Protein AF-0000000080181611 (afdb_homodimer)

Sequence (270 aa):
MTVTAIQIGLDPDVIDFSSPDFAQFPGLTRDGLRAANDDNVASLRAAGYQVDNCLIDFGTAGADKAREWLAAKRYDAVFIGAGVRLVAGNTLLFESIVNAAHTTQPDCRFVFNRAAVATPDDIRRWYPDPEAVSRMTVTAIQIGLDPDVIDFSSPDFAQFPGLTRDGLRAANDDNVASLRAAGYQVDNCLIDFGTAGADKAREWLAAKRYDAVFIGAGVRLVAGNTLLFESIVNAAHTTQPDCRFVFNRAAVATPDDIRRWYPDPEAVSR

Organism: NCBI:txid722731

pLDDT: mean 94.8, std 8.8, range [34.47, 98.94]

Structure (mmCIF, N/CA/C/O backbone):
data_AF-0000000080181611-model_v1
#
loop_
_entity.id
_entity.type
_entity.pdbx_description
1 polymer 'Uncharacterized protein'
#
loop_
_atom_site.group_PDB
_atom_site.id
_atom_site.type_symbol
_atom_site.label_atom_id
_atom_site.label_alt_id
_atom_site.label_comp_id
_atom_site.label_asym_id
_atom_site.label_entity_id
_atom_site.label_seq_id
_atom_site.pdbx_PDB_ins_code
_atom_site.Cartn_x
_atom_site.Cartn_y
_atom_site.Cartn_z
_atom_site.occupancy
_atom_site.B_iso_or_equiv
_atom_site.auth_seq_id
_atom_site.auth_comp_id
_atom_site.auth_asym_id
_atom_site.auth_atom_id
_atom_site.pdbx_PDB_model_num
ATOM 1 N N . MET A 1 1 ? -21.453 17.578 0.859 1 90.38 1 MET A N 1
ATOM 2 C CA . MET A 1 1 ? -20.719 17.344 2.092 1 90.38 1 MET A CA 1
ATOM 3 C C . MET A 1 1 ? -19.219 17.469 1.854 1 90.38 1 MET A C 1
ATOM 5 O O . MET A 1 1 ? -18.734 17.203 0.751 1 90.38 1 MET A O 1
ATOM 9 N N . THR A 1 2 ? -18.5 18.031 2.885 1 96.56 2 THR A N 1
ATOM 10 C CA . THR A 1 2 ? -17.062 18.266 2.771 1 96.56 2 THR A CA 1
ATOM 11 C C . THR A 1 2 ? -16.297 16.938 2.785 1 96.56 2 THR A C 1
ATOM 13 O O . THR A 1 2 ? -16.609 16.047 3.588 1 96.56 2 THR A O 1
ATOM 16 N N . VAL A 1 3 ? -15.383 16.797 1.854 1 97.38 3 VAL A N 1
ATOM 17 C CA . VAL A 1 3 ? -14.555 15.594 1.779 1 97.38 3 VAL A CA 1
ATOM 18 C C . VAL A 1 3 ? -13.656 15.508 3.014 1 97.38 3 VAL A C 1
ATOM 20 O O . VAL A 1 3 ? -12.992 16.484 3.375 1 97.38 3 VAL A O 1
ATOM 23 N N . THR A 1 4 ? -13.656 14.398 3.639 1 98.31 4 THR A N 1
ATOM 24 C CA . THR A 1 4 ? -12.844 14.148 4.824 1 98.31 4 THR A CA 1
ATOM 25 C C . THR A 1 4 ? -11.703 13.18 4.508 1 98.31 4 THR A C 1
ATOM 27 O O . THR A 1 4 ? -11.906 12.18 3.816 1 98.31 4 THR A O 1
ATOM 30 N N . ALA A 1 5 ? -10.531 13.57 5.02 1 98 5 ALA A N 1
ATOM 31 C CA . ALA A 1 5 ? -9.359 12.734 4.789 1 98 5 ALA A CA 1
ATOM 32 C C . ALA A 1 5 ? -8.562 12.539 6.082 1 98 5 ALA A C 1
ATOM 34 O O . ALA A 1 5 ? -8.586 13.391 6.969 1 98 5 ALA A O 1
ATOM 35 N N . ILE A 1 6 ? -7.945 11.445 6.195 1 98.62 6 ILE A N 1
ATOM 36 C CA . ILE A 1 6 ? -6.879 11.242 7.172 1 98.62 6 ILE A CA 1
ATOM 37 C C . ILE A 1 6 ? -5.547 11.047 6.445 1 98.62 6 ILE A C 1
ATOM 39 O O . ILE A 1 6 ? -5.477 10.336 5.441 1 98.62 6 ILE A O 1
ATOM 43 N N . GLN A 1 7 ? -4.574 11.781 6.883 1 98 7 GLN A N 1
ATOM 44 C CA . GLN A 1 7 ? -3.193 11.578 6.453 1 98 7 GLN A CA 1
ATOM 45 C C . GLN A 1 7 ? -2.385 10.844 7.523 1 98 7 GLN A C 1
ATOM 47 O O . GLN A 1 7 ? -2.23 11.344 8.641 1 98 7 GLN A O 1
ATOM 52 N N . ILE A 1 8 ? -1.91 9.648 7.18 1 98.62 8 ILE A N 1
ATOM 53 C CA . ILE A 1 8 ? -1.134 8.812 8.086 1 98.62 8 ILE A CA 1
ATOM 54 C C . ILE A 1 8 ? 0.327 8.789 7.645 1 98.62 8 ILE A C 1
ATOM 56 O O . ILE A 1 8 ? 0.631 8.406 6.512 1 98.62 8 ILE A O 1
ATOM 60 N N . GLY A 1 9 ? 1.226 9.227 8.477 1 98.12 9 GLY A N 1
ATOM 61 C CA . GLY A 1 9 ? 2.656 9.203 8.219 1 98.12 9 GLY A CA 1
ATOM 62 C C . GLY A 1 9 ? 3.486 9.039 9.477 1 98.12 9 GLY A C 1
ATOM 63 O O . GLY A 1 9 ? 2.973 9.164 10.586 1 98.12 9 GLY A O 1
ATOM 64 N N . LEU A 1 10 ? 4.723 8.711 9.297 1 98.25 10 LEU A N 1
ATOM 65 C CA . LEU A 1 10 ? 5.617 8.602 10.445 1 98.25 10 LEU A CA 1
ATOM 66 C C . LEU A 1 10 ? 5.82 9.953 11.109 1 98.25 10 LEU A C 1
ATOM 68 O O . LEU A 1 10 ? 5.961 10.977 10.43 1 98.25 10 LEU A O 1
ATOM 72 N N . ASP A 1 11 ? 5.77 9.93 12.422 1 98.56 11 ASP A N 1
ATOM 73 C CA . ASP A 1 11 ? 6.195 11.117 13.164 1 98.56 11 ASP A CA 1
ATOM 74 C C . ASP A 1 11 ? 7.66 11.445 12.883 1 98.56 11 ASP A C 1
ATOM 76 O O . ASP A 1 11 ? 8.539 10.609 13.102 1 98.56 11 ASP A O 1
ATOM 80 N N . PRO A 1 12 ? 7.93 12.656 12.43 1 97.69 12 PRO A N 1
ATOM 81 C CA . PRO A 1 12 ? 9.32 13.008 12.133 1 97.69 12 PRO A CA 1
ATOM 82 C C . PRO A 1 12 ? 10.25 12.797 13.328 1 97.69 12 PRO A C 1
ATOM 84 O O . PRO A 1 12 ? 11.438 12.516 13.148 1 97.69 12 PRO A O 1
ATOM 87 N N . ASP A 1 13 ? 9.734 12.766 14.508 1 98.12 13 ASP A N 1
ATOM 88 C CA . ASP A 1 13 ? 10.547 12.727 15.719 1 98.12 13 ASP A CA 1
ATOM 89 C C . ASP A 1 13 ? 11.055 11.312 16 1 98.12 13 ASP A C 1
ATOM 91 O O . ASP A 1 13 ? 11.969 11.125 16.812 1 98.12 13 ASP A O 1
ATOM 95 N N . VAL A 1 14 ? 10.516 10.297 15.367 1 98.12 14 VAL A N 1
ATOM 96 C CA . VAL A 1 14 ? 10.906 8.938 15.719 1 98.12 14 VAL A CA 1
ATOM 97 C C . VAL A 1 14 ? 11.797 8.352 14.625 1 98.12 14 VAL A C 1
ATOM 99 O O . VAL A 1 14 ? 12.25 7.215 14.727 1 98.12 14 VAL A O 1
ATOM 102 N N . ILE A 1 15 ? 12.086 9.094 13.602 1 97.38 15 ILE A N 1
ATOM 103 C CA . ILE A 1 15 ? 12.836 8.602 12.453 1 97.38 15 ILE A CA 1
ATOM 104 C C . ILE A 1 15 ? 14.328 8.82 12.68 1 97.38 15 ILE A C 1
ATOM 106 O O . ILE A 1 15 ? 14.75 9.906 13.07 1 97.38 15 ILE A O 1
ATOM 110 N N . ASP A 1 16 ? 15.086 7.766 12.531 1 96.44 16 ASP A N 1
ATOM 111 C CA . ASP A 1 16 ? 16.531 7.887 12.406 1 96.44 16 ASP A CA 1
ATOM 112 C C . ASP A 1 16 ? 16.938 8.227 10.969 1 96.44 16 ASP A C 1
ATOM 114 O O . ASP A 1 16 ? 17.094 7.336 10.133 1 96.44 16 ASP A O 1
ATOM 118 N N . PHE A 1 17 ? 17.203 9.5 10.711 1 95.12 17 PHE A N 1
ATOM 119 C CA . PHE A 1 17 ? 17.391 10.031 9.367 1 95.12 17 PHE A CA 1
ATOM 120 C C . PHE A 1 17 ? 18.75 9.609 8.82 1 95.12 17 PHE A C 1
ATOM 122 O O . PHE A 1 17 ? 19.016 9.758 7.621 1 95.12 17 PHE A O 1
ATOM 129 N N . SER A 1 18 ? 19.594 9.023 9.664 1 93.94 18 SER A N 1
ATOM 130 C CA . SER A 1 18 ? 20.891 8.5 9.211 1 93.94 18 SER A CA 1
ATOM 131 C C . SER A 1 18 ? 20.766 7.039 8.781 1 93.94 18 SER A C 1
ATOM 133 O O . SER A 1 18 ? 21.719 6.473 8.242 1 93.94 18 SER A O 1
ATOM 135 N N . SER A 1 19 ? 19.578 6.438 9.008 1 94.12 19 SER A N 1
ATOM 136 C CA . SER A 1 19 ? 19.375 5.031 8.672 1 94.12 19 SER A CA 1
ATOM 137 C C . SER A 1 19 ? 19.375 4.82 7.16 1 94.12 19 SER A C 1
ATOM 139 O O . SER A 1 19 ? 18.781 5.613 6.422 1 94.12 19 SER A O 1
ATOM 141 N N . PRO A 1 20 ? 19.938 3.711 6.664 1 91.62 20 PRO A N 1
ATOM 142 C CA . PRO A 1 20 ? 19.875 3.387 5.234 1 91.62 20 PRO A CA 1
ATOM 143 C C . PRO A 1 20 ? 18.453 3.197 4.734 1 91.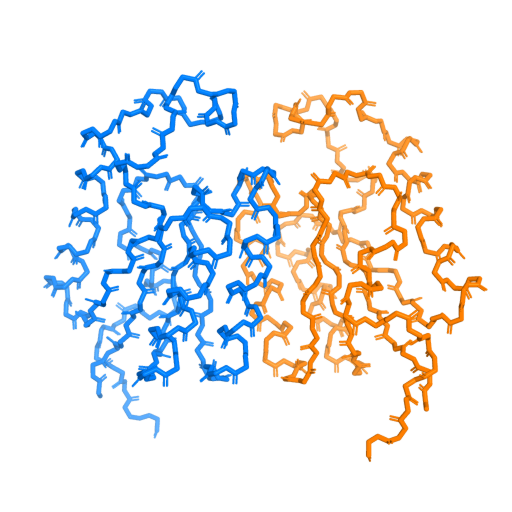62 20 PRO A C 1
ATOM 145 O O . PRO A 1 20 ? 18.188 3.32 3.533 1 91.62 20 PRO A O 1
ATOM 148 N N . ASP A 1 21 ? 17.547 2.986 5.625 1 90.44 21 ASP A N 1
ATOM 149 C CA . ASP A 1 21 ? 16.141 2.779 5.262 1 90.44 21 ASP A CA 1
ATOM 150 C C . ASP A 1 21 ? 15.555 4.035 4.625 1 90.44 21 ASP A C 1
ATOM 152 O O . ASP A 1 21 ? 14.633 3.947 3.811 1 90.44 21 ASP A O 1
ATOM 156 N N . PHE A 1 22 ? 16.062 5.156 4.961 1 92.12 22 PHE A N 1
ATOM 157 C CA . PHE A 1 22 ? 15.492 6.41 4.48 1 92.12 22 PHE A CA 1
ATOM 158 C C . PHE A 1 22 ? 16.406 7.066 3.459 1 92.12 22 PHE A C 1
ATOM 160 O O . PHE A 1 22 ? 16.188 8.211 3.062 1 92.12 22 PHE A O 1
ATOM 167 N N . ALA A 1 23 ? 17.438 6.297 2.965 1 87.81 23 ALA A N 1
ATOM 168 C CA . ALA A 1 23 ? 18.406 6.812 1.996 1 87.81 23 ALA A CA 1
ATOM 169 C C . ALA A 1 23 ? 17.734 7.113 0.66 1 87.81 23 ALA A C 1
ATOM 171 O O . ALA A 1 23 ? 18.219 7.945 -0.113 1 87.81 23 ALA A O 1
ATOM 172 N N . GLN A 1 24 ? 16.641 6.488 0.426 1 87.38 24 GLN A N 1
ATOM 173 C CA . GLN A 1 24 ? 15.945 6.672 -0.84 1 87.38 24 GLN A CA 1
ATOM 174 C C . GLN A 1 24 ? 15.25 8.031 -0.893 1 87.38 24 GLN A C 1
ATOM 176 O O . GLN A 1 24 ? 14.734 8.43 -1.941 1 87.38 24 GLN A O 1
ATOM 181 N N . PHE A 1 25 ? 15.188 8.758 0.183 1 90.94 25 PHE A N 1
ATOM 182 C CA . PHE A 1 25 ? 14.672 10.125 0.269 1 90.94 25 PHE A CA 1
ATOM 183 C C . PHE A 1 25 ? 15.812 11.117 0.456 1 90.94 25 PHE A C 1
ATOM 185 O O . PHE A 1 25 ? 16.031 11.625 1.56 1 90.94 25 PHE A O 1
ATOM 192 N N . PRO A 1 26 ? 16.438 11.469 -0.628 1 87.31 26 PRO A N 1
ATOM 193 C CA . PRO A 1 26 ? 17.625 12.312 -0.493 1 87.31 26 PRO A CA 1
ATOM 194 C C . PRO A 1 26 ? 17.312 13.664 0.156 1 87.31 26 PRO A C 1
ATOM 196 O O . PRO A 1 26 ? 16.328 14.305 -0.183 1 87.31 26 PRO A O 1
ATOM 199 N N . GLY A 1 27 ? 18.141 14 1.104 1 90.25 27 GLY A N 1
ATOM 200 C CA . GLY A 1 27 ? 18.062 15.32 1.717 1 90.25 27 GLY A CA 1
ATOM 201 C C . GLY A 1 27 ? 16.984 15.414 2.779 1 90.25 27 GLY A C 1
ATOM 202 O O . GLY A 1 27 ? 16.672 16.516 3.244 1 90.25 27 GLY A O 1
ATOM 203 N N . LEU A 1 28 ? 16.438 14.352 3.129 1 92.06 28 LEU A N 1
ATOM 204 C CA . LEU A 1 28 ? 15.375 14.336 4.129 1 92.06 28 LEU A CA 1
ATOM 205 C C . LEU A 1 28 ? 15.922 14.688 5.508 1 92.06 28 LEU A C 1
ATOM 207 O O . LEU A 1 28 ? 16.953 14.164 5.926 1 92.06 28 LEU A O 1
ATOM 211 N N . THR A 1 29 ? 15.305 15.703 6.176 1 95.19 29 THR A N 1
ATOM 212 C CA . THR A 1 29 ? 15.609 16.094 7.551 1 95.19 29 THR A CA 1
ATOM 213 C C . THR A 1 29 ? 14.336 16.109 8.398 1 95.19 29 THR A C 1
ATOM 215 O O . THR A 1 29 ? 13.227 16.109 7.863 1 95.19 29 THR A O 1
ATOM 218 N N . ARG A 1 30 ? 14.594 16.094 9.656 1 96.88 30 ARG A N 1
ATOM 219 C CA . ARG A 1 30 ? 13.453 16.172 10.562 1 96.88 30 ARG A CA 1
ATOM 220 C C . ARG A 1 30 ? 12.617 17.422 10.289 1 96.88 30 ARG A C 1
ATOM 222 O O . ARG A 1 30 ? 11.398 17.328 10.117 1 96.88 30 ARG A O 1
ATOM 229 N N . ASP A 1 31 ? 13.336 18.547 10.227 1 97.31 31 ASP A N 1
ATOM 230 C CA . ASP A 1 31 ? 12.633 19.812 10.023 1 97.31 31 ASP A CA 1
ATOM 231 C C . ASP A 1 31 ? 11.977 19.859 8.648 1 97.31 31 ASP A C 1
ATOM 233 O O . ASP A 1 31 ? 10.867 20.375 8.492 1 97.31 31 ASP A O 1
ATOM 237 N N . GLY A 1 32 ? 12.633 19.344 7.656 1 95.88 32 GLY A N 1
ATOM 238 C CA . GLY A 1 32 ? 12.086 19.297 6.312 1 95.88 32 GLY A CA 1
ATOM 239 C C . GLY A 1 32 ? 10.844 18.438 6.211 1 95.88 32 GLY A C 1
ATOM 240 O O . GLY A 1 32 ? 9.852 18.828 5.586 1 95.88 32 GLY A O 1
ATOM 241 N N . LEU A 1 33 ? 10.922 17.297 6.855 1 96.56 33 LEU A N 1
ATOM 242 C CA . LEU A 1 33 ? 9.773 16.391 6.836 1 96.56 33 LEU A CA 1
ATOM 243 C C . LEU A 1 33 ? 8.594 16.984 7.598 1 96.56 33 LEU A C 1
ATOM 245 O O . LEU A 1 33 ? 7.453 16.906 7.145 1 96.56 33 LEU A O 1
ATOM 249 N N . ARG A 1 34 ? 8.828 17.594 8.734 1 97.12 34 ARG A N 1
ATOM 250 C CA . ARG A 1 34 ? 7.781 18.266 9.5 1 97.12 34 ARG A CA 1
ATOM 251 C C . ARG A 1 34 ? 7.121 19.359 8.68 1 97.12 34 ARG A C 1
ATOM 253 O O . ARG A 1 34 ? 5.895 19.469 8.633 1 97.12 34 ARG A O 1
ATOM 260 N N . ALA A 1 35 ? 7.926 20.141 8.047 1 96.44 35 ALA A N 1
ATOM 261 C CA . ALA A 1 35 ? 7.398 21.234 7.219 1 96.44 35 ALA A CA 1
ATOM 262 C C . ALA A 1 35 ? 6.555 20.688 6.07 1 96.44 35 ALA A C 1
ATOM 264 O O . ALA A 1 35 ? 5.469 21.188 5.789 1 96.44 35 ALA A O 1
ATOM 265 N N . ALA A 1 36 ? 7.059 19.656 5.383 1 95.12 36 ALA A N 1
ATOM 266 C CA . ALA A 1 36 ? 6.328 19.062 4.273 1 95.12 36 ALA A CA 1
ATOM 267 C C . ALA A 1 36 ? 4.969 18.531 4.727 1 95.12 36 ALA A C 1
ATOM 269 O O . ALA A 1 36 ? 3.959 18.75 4.055 1 95.12 36 ALA A O 1
ATOM 270 N N . ASN A 1 37 ? 4.961 17.828 5.867 1 96.06 37 ASN A N 1
ATOM 271 C CA . ASN A 1 37 ? 3.715 17.328 6.438 1 96.06 37 ASN A CA 1
ATOM 272 C C . ASN A 1 37 ? 2.756 18.469 6.766 1 96.06 37 ASN A C 1
ATOM 274 O O . ASN A 1 37 ? 1.596 18.453 6.352 1 96.06 37 ASN A O 1
ATOM 278 N N . ASP A 1 38 ? 3.271 19.453 7.504 1 96.19 38 ASP A N 1
ATOM 279 C CA . ASP A 1 38 ? 2.439 20.578 7.93 1 96.19 38 ASP A CA 1
ATOM 280 C C . ASP A 1 38 ? 1.906 21.359 6.73 1 96.19 38 ASP A C 1
ATOM 282 O O . ASP A 1 38 ? 0.738 21.75 6.707 1 96.19 38 ASP A O 1
ATOM 286 N N . ASP A 1 39 ? 2.73 21.578 5.766 1 95.56 39 ASP A N 1
ATOM 287 C CA . ASP A 1 39 ? 2.334 22.312 4.566 1 95.56 39 ASP A CA 1
ATOM 288 C C . ASP A 1 39 ? 1.24 21.562 3.807 1 95.56 39 ASP A C 1
ATOM 290 O O . ASP A 1 39 ? 0.302 22.172 3.293 1 95.56 39 ASP A O 1
ATOM 294 N N . ASN A 1 40 ? 1.418 20.25 3.701 1 95.75 40 ASN A N 1
ATOM 295 C CA . ASN A 1 40 ? 0.403 19.469 3.012 1 95.75 40 ASN A CA 1
ATOM 296 C C . ASN A 1 40 ? -0.951 19.562 3.709 1 95.75 40 ASN A C 1
ATOM 298 O O . ASN A 1 40 ? -1.969 19.812 3.062 1 95.75 40 ASN A O 1
ATOM 302 N N . VAL A 1 41 ? -0.975 19.422 4.984 1 96.44 41 VAL A N 1
ATOM 303 C CA . VAL A 1 41 ? -2.209 19.484 5.758 1 96.44 41 VAL A CA 1
ATOM 304 C C . VAL A 1 41 ? -2.818 20.875 5.66 1 96.44 41 VAL A C 1
ATOM 306 O O . VAL A 1 41 ? -4.016 21.031 5.398 1 96.44 41 VAL A O 1
ATOM 309 N N . ALA A 1 42 ? -1.986 21.859 5.809 1 96.06 42 ALA A N 1
ATOM 310 C CA . ALA A 1 42 ? -2.459 23.234 5.754 1 96.06 42 ALA A CA 1
ATOM 311 C C . ALA A 1 42 ? -3.045 23.562 4.383 1 96.06 42 ALA A C 1
ATOM 313 O O . ALA A 1 42 ? -4.094 24.203 4.285 1 96.06 42 ALA A O 1
ATOM 314 N N . SER A 1 43 ? -2.389 23.156 3.326 1 95.25 43 SER A N 1
ATOM 315 C CA . SER A 1 43 ? -2.84 23.453 1.969 1 95.25 43 SER A CA 1
ATOM 316 C C . SER A 1 43 ? -4.172 22.766 1.669 1 95.25 43 SER A C 1
ATOM 318 O O . SER A 1 43 ? -5.051 23.359 1.04 1 95.25 43 SER A O 1
ATOM 320 N N . LEU A 1 44 ? -4.34 21.547 2.098 1 96.44 44 LEU A N 1
ATOM 321 C CA . LEU A 1 44 ? -5.586 20.812 1.883 1 96.44 44 LEU A CA 1
ATOM 322 C C . LEU A 1 44 ? -6.73 21.453 2.668 1 96.44 44 LEU A C 1
ATOM 324 O O . LEU A 1 44 ? -7.832 21.625 2.143 1 96.44 44 LEU A O 1
ATOM 328 N N . ARG A 1 45 ? -6.434 21.828 3.871 1 96.94 45 ARG A N 1
ATOM 329 C CA . ARG A 1 45 ? -7.457 22.484 4.68 1 96.94 45 ARG A CA 1
ATOM 330 C C . ARG A 1 45 ? -7.832 23.844 4.094 1 96.94 45 ARG A C 1
ATOM 332 O O . ARG A 1 45 ? -9.008 24.203 4.043 1 96.94 45 ARG A O 1
ATOM 339 N N . ALA A 1 46 ? -6.848 24.562 3.604 1 95.81 46 ALA A N 1
ATOM 340 C CA . ALA A 1 46 ? -7.102 25.859 2.955 1 95.81 46 ALA A CA 1
ATOM 341 C C . ALA A 1 46 ? -7.961 25.672 1.707 1 95.81 46 ALA A C 1
ATOM 343 O O . ALA A 1 46 ? -8.773 26.547 1.377 1 95.81 46 ALA A O 1
ATOM 344 N N . ALA A 1 47 ? -7.836 24.562 1.062 1 95.19 47 ALA A N 1
ATOM 345 C CA . ALA A 1 47 ? -8.586 24.266 -0.156 1 95.19 47 ALA A CA 1
ATOM 346 C C . ALA A 1 47 ? -10.008 23.812 0.172 1 95.19 47 ALA A C 1
ATOM 348 O O . ALA A 1 47 ? -10.844 23.672 -0.725 1 95.19 47 ALA A O 1
ATOM 349 N N . GLY A 1 48 ? -10.242 23.406 1.428 1 96.75 48 GLY A N 1
ATOM 350 C CA . GLY A 1 48 ? -11.609 23.125 1.827 1 96.75 48 GLY A CA 1
ATOM 351 C C . GLY A 1 48 ? -11.812 21.703 2.291 1 96.75 48 GLY A C 1
ATOM 352 O O . GLY A 1 48 ? -12.922 21.312 2.674 1 96.75 48 GLY A O 1
ATOM 353 N N . TYR A 1 49 ? -10.789 20.922 2.314 1 97.5 49 TYR A N 1
ATOM 354 C CA . TYR A 1 49 ? -10.898 19.562 2.812 1 97.5 49 TYR A CA 1
ATOM 355 C C . TYR A 1 49 ? -10.828 19.531 4.3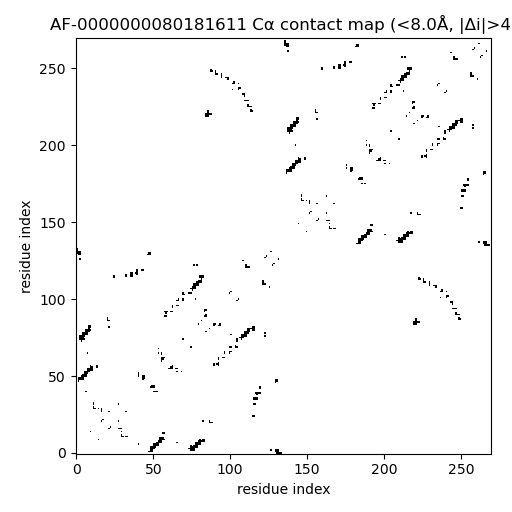36 1 97.5 49 TYR A C 1
ATOM 357 O O . TYR A 1 49 ? -10.219 20.406 4.953 1 97.5 49 TYR A O 1
ATOM 365 N N . GLN A 1 50 ? -11.484 18.625 4.906 1 97.88 50 GLN A N 1
ATOM 366 C CA . GLN A 1 50 ? -11.227 18.297 6.305 1 97.88 50 GLN A CA 1
ATOM 367 C C . GLN A 1 50 ? -10.148 17.219 6.418 1 97.88 50 GLN A C 1
ATOM 369 O O . GLN A 1 50 ? -10.312 16.109 5.883 1 97.88 50 GLN A O 1
ATOM 374 N N . VAL A 1 51 ? -9.109 17.578 7.148 1 97.69 51 VAL A N 1
ATOM 375 C CA . VAL A 1 51 ? -7.98 16.656 7.156 1 97.69 51 VAL A CA 1
ATOM 376 C C . VAL A 1 51 ? -7.535 16.391 8.594 1 97.69 51 VAL A C 1
ATOM 378 O O . VAL A 1 51 ? -7.234 17.328 9.336 1 97.69 51 VAL A O 1
ATOM 381 N N . ASP A 1 52 ? -7.547 15.172 8.969 1 98.62 52 ASP A N 1
ATOM 382 C CA . ASP A 1 52 ? -6.879 14.742 10.195 1 98.62 52 ASP A CA 1
ATOM 383 C C . ASP A 1 52 ? -5.445 14.297 9.906 1 98.62 52 ASP A C 1
ATOM 385 O O . ASP A 1 52 ? -5.195 13.578 8.938 1 98.62 52 ASP A O 1
ATOM 389 N N . ASN A 1 53 ? -4.57 14.781 10.711 1 98.38 53 ASN A N 1
ATOM 390 C CA . ASN A 1 53 ? -3.152 14.461 10.586 1 98.38 53 ASN A CA 1
ATOM 391 C C . ASN A 1 53 ? -2.711 13.453 11.641 1 98.38 53 ASN A C 1
ATOM 393 O O . ASN A 1 53 ? -2.52 13.805 12.805 1 98.38 53 ASN A O 1
ATOM 397 N N . CYS A 1 54 ? -2.529 12.211 11.25 1 98.69 54 CYS A N 1
ATOM 398 C CA . CYS A 1 54 ? -2.168 11.125 12.148 1 98.69 54 CYS A CA 1
ATOM 399 C C . CYS A 1 54 ? -0.695 10.766 12.008 1 98.69 54 CYS A C 1
ATOM 401 O O . CYS A 1 54 ? -0.324 10 11.109 1 98.69 54 CYS A O 1
ATOM 403 N N . LEU A 1 55 ? 0.14 11.25 12.859 1 98.81 55 LEU A N 1
ATOM 404 C CA . LEU A 1 55 ? 1.561 10.914 12.898 1 98.81 55 LEU A CA 1
ATOM 405 C C . LEU A 1 55 ? 1.822 9.742 13.836 1 98.81 55 LEU A C 1
ATOM 407 O O . LEU A 1 55 ? 1.456 9.781 15.008 1 98.81 55 LEU A O 1
ATOM 411 N N . ILE A 1 56 ? 2.439 8.742 13.273 1 98.94 56 ILE A N 1
ATOM 412 C CA . ILE A 1 56 ? 2.508 7.48 14.008 1 98.94 56 ILE A CA 1
ATOM 413 C C . ILE A 1 56 ? 3.967 7.109 14.266 1 98.94 56 ILE A C 1
ATOM 415 O O . ILE A 1 56 ? 4.875 7.672 13.648 1 98.94 56 ILE A O 1
ATOM 419 N N . ASP A 1 57 ? 4.152 6.121 15.234 1 98.62 57 ASP A N 1
ATOM 420 C CA . ASP A 1 57 ? 5.434 5.465 15.469 1 98.62 57 ASP A CA 1
ATOM 421 C C . ASP A 1 57 ? 5.621 4.27 14.539 1 98.62 57 ASP A C 1
ATOM 423 O O . ASP A 1 57 ? 4.766 3.994 13.695 1 98.62 57 ASP A O 1
ATOM 427 N N . PHE A 1 58 ? 6.816 3.643 14.664 1 98.38 58 PHE A N 1
ATOM 428 C CA . PHE A 1 58 ? 7.078 2.389 13.961 1 98.38 58 PHE A CA 1
ATOM 429 C C . PHE A 1 58 ? 6.383 1.226 14.656 1 98.38 58 PHE A C 1
ATOM 431 O O . PHE A 1 58 ? 5.91 1.364 15.789 1 98.38 58 PHE A O 1
ATOM 438 N N . GLY A 1 59 ? 6.301 0.117 13.961 1 97.88 59 GLY A N 1
ATOM 439 C CA . GLY A 1 59 ? 5.934 -1.165 14.539 1 97.88 59 GLY A CA 1
ATOM 440 C C . GLY A 1 59 ? 4.508 -1.203 15.055 1 97.88 59 GLY A C 1
ATOM 441 O O . GLY A 1 59 ? 3.623 -0.553 14.492 1 97.88 59 GLY A O 1
ATOM 442 N N . THR A 1 60 ? 4.293 -1.944 16.062 1 98.19 60 THR A N 1
ATOM 443 C CA . THR A 1 60 ? 2.961 -2.225 16.594 1 98.19 60 THR A CA 1
ATOM 444 C C . THR A 1 60 ? 2.336 -0.961 17.172 1 98.19 60 THR A C 1
ATOM 446 O O . THR A 1 60 ? 1.127 -0.748 17.047 1 98.19 60 THR A O 1
ATOM 449 N N . ALA A 1 61 ? 3.139 -0.139 17.781 1 98.62 61 ALA A N 1
ATOM 450 C CA . ALA A 1 61 ? 2.615 1.099 18.359 1 98.62 61 ALA A CA 1
ATOM 451 C C . ALA A 1 61 ? 2.012 1.991 17.281 1 98.62 61 ALA A C 1
ATOM 453 O O . ALA A 1 61 ? 0.945 2.576 17.469 1 98.62 61 ALA A O 1
ATOM 454 N N . GLY A 1 62 ? 2.736 2.109 16.141 1 98.88 62 GLY A N 1
ATOM 455 C CA . GLY A 1 62 ? 2.215 2.881 15.031 1 98.88 62 GLY A CA 1
ATOM 456 C C . GLY A 1 62 ? 0.945 2.295 14.445 1 98.88 62 GLY A C 1
ATOM 457 O O . GLY A 1 62 ? -0.008 3.021 14.156 1 98.88 62 GLY A O 1
ATOM 458 N N . ALA A 1 63 ? 0.935 0.993 14.281 1 98.88 63 ALA A N 1
ATOM 459 C CA . ALA A 1 63 ? -0.239 0.312 13.742 1 98.88 63 ALA A CA 1
ATOM 460 C C . ALA A 1 63 ? -1.449 0.502 14.648 1 98.88 63 ALA A C 1
ATOM 462 O O . ALA A 1 63 ? -2.561 0.749 14.172 1 98.88 63 ALA A O 1
ATOM 463 N N . ASP A 1 64 ? -1.247 0.369 15.953 1 98.81 64 ASP A N 1
ATOM 464 C CA . ASP A 1 64 ? -2.334 0.515 16.906 1 98.81 64 ASP A CA 1
ATOM 465 C C . ASP A 1 64 ? -2.918 1.926 16.875 1 98.81 64 ASP A C 1
ATOM 467 O O . ASP A 1 64 ? -4.137 2.1 16.906 1 98.81 64 ASP A O 1
ATOM 471 N N . LYS A 1 65 ? -2.07 2.9 16.828 1 98.88 65 LYS A N 1
ATOM 472 C CA . LYS A 1 65 ? -2.553 4.277 16.734 1 98.88 65 LYS A CA 1
ATOM 473 C C . LYS A 1 65 ? -3.355 4.5 15.461 1 98.88 65 LYS A C 1
ATOM 475 O O . LYS A 1 65 ? -4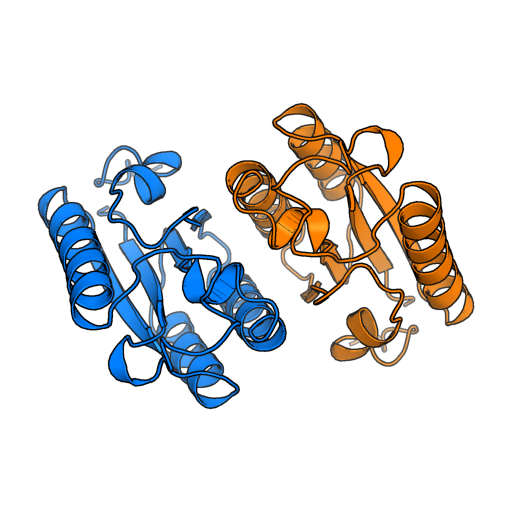.434 5.094 15.492 1 98.88 65 LYS A O 1
ATOM 480 N N . ALA A 1 66 ? -2.846 4.047 14.328 1 98.88 66 ALA A N 1
ATOM 481 C CA . ALA A 1 66 ? -3.586 4.168 13.078 1 98.88 66 ALA A CA 1
ATOM 482 C C . ALA A 1 66 ? -4.957 3.504 13.18 1 98.88 66 ALA A C 1
ATOM 484 O O . ALA A 1 66 ? -5.961 4.07 12.75 1 98.88 66 ALA A O 1
ATOM 485 N N . ARG A 1 67 ? -4.984 2.316 13.75 1 98.81 67 ARG A N 1
ATOM 486 C CA . ARG A 1 67 ? -6.238 1.587 13.906 1 98.81 67 ARG A CA 1
ATOM 487 C C . ARG A 1 67 ? -7.234 2.383 14.742 1 98.81 67 ARG A C 1
ATOM 489 O O . ARG A 1 67 ? -8.422 2.447 14.414 1 98.81 67 ARG A O 1
ATOM 496 N N . GLU A 1 68 ? -6.746 2.924 15.805 1 98.75 68 GLU A N 1
ATOM 497 C CA . GLU A 1 68 ? -7.602 3.715 16.688 1 98.75 68 GLU A CA 1
ATOM 498 C C . GLU A 1 68 ? -8.234 4.883 15.93 1 98.75 68 GLU A C 1
ATOM 500 O O . GLU A 1 68 ? -9.438 5.117 16.031 1 98.75 68 GLU A O 1
ATOM 505 N N . TRP A 1 69 ? -7.477 5.609 15.172 1 98.81 69 TRP A N 1
ATOM 506 C CA . TRP A 1 69 ? -7.992 6.746 14.406 1 98.81 69 TRP A CA 1
ATOM 507 C C . TRP A 1 69 ? -8.992 6.285 13.359 1 98.81 69 TRP A C 1
ATOM 509 O O . TRP A 1 69 ? -10.062 6.883 13.203 1 98.81 69 TRP A O 1
ATOM 519 N N . LEU A 1 70 ? -8.664 5.223 12.664 1 98.81 70 LEU A N 1
ATOM 520 C CA . LEU A 1 70 ? -9.5 4.727 11.578 1 98.81 70 LEU A CA 1
ATOM 521 C C . LEU A 1 70 ? -10.812 4.16 12.102 1 98.81 70 LEU A C 1
ATOM 523 O O . LEU A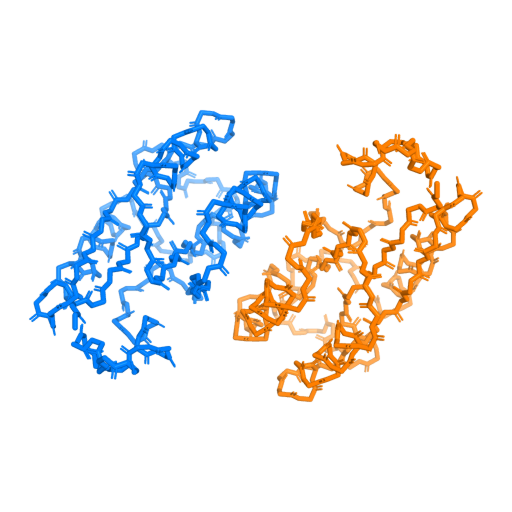 1 70 ? -11.836 4.207 11.414 1 98.81 70 LEU A O 1
ATOM 527 N N . ALA A 1 71 ? -10.789 3.674 13.32 1 98.31 71 ALA A N 1
ATOM 528 C CA . ALA A 1 71 ? -12 3.119 13.922 1 98.31 71 ALA A CA 1
ATOM 529 C C . ALA A 1 71 ? -12.898 4.227 14.469 1 98.31 71 ALA A C 1
ATOM 531 O O . ALA A 1 71 ? -14.102 4.027 14.633 1 98.31 71 ALA A O 1
ATOM 532 N N . ALA A 1 72 ? -12.359 5.383 14.727 1 98.12 72 ALA A N 1
ATOM 533 C CA . ALA A 1 72 ? -13.055 6.441 15.453 1 98.12 72 ALA A CA 1
ATOM 534 C C . ALA A 1 72 ? -13.891 7.297 14.5 1 98.12 72 ALA A C 1
ATOM 536 O O . ALA A 1 72 ? -14.875 7.914 14.922 1 98.12 72 ALA A O 1
ATOM 537 N N . LYS A 1 73 ? -13.5 7.387 13.234 1 97.75 73 LYS A N 1
ATOM 538 C CA . LYS A 1 73 ? -14.117 8.312 12.297 1 97.75 73 LYS A CA 1
ATOM 539 C C . LYS A 1 73 ? -14.133 7.738 10.883 1 97.75 73 LYS A C 1
ATOM 541 O O . LYS A 1 73 ? -13.227 6.996 10.5 1 97.75 73 LYS A O 1
ATOM 546 N N . ARG A 1 74 ? -15.172 8.125 10.133 1 98.12 74 ARG A N 1
ATOM 547 C CA . ARG A 1 74 ? -15.227 7.758 8.719 1 98.12 74 ARG A CA 1
ATOM 548 C C . ARG A 1 74 ? -14.477 8.773 7.863 1 98.12 74 ARG A C 1
ATOM 550 O O . ARG A 1 74 ? -14.586 9.984 8.086 1 98.12 74 ARG A O 1
ATOM 557 N N . TYR A 1 75 ? -13.781 8.297 6.895 1 98.69 75 TYR A N 1
ATOM 558 C CA . TYR A 1 75 ? -13.039 9.141 5.969 1 98.69 75 TYR A CA 1
ATOM 559 C C . TYR A 1 75 ? -13.391 8.805 4.523 1 98.69 75 TYR A C 1
ATOM 561 O O . TYR A 1 75 ? -13.562 7.641 4.172 1 98.69 75 TYR A O 1
ATOM 569 N N . ASP A 1 76 ? -13.43 9.852 3.707 1 98.44 76 ASP A N 1
ATOM 570 C CA . ASP A 1 76 ? -13.547 9.656 2.266 1 98.44 76 ASP A CA 1
ATOM 571 C C . ASP A 1 76 ? -12.227 9.203 1.657 1 98.44 76 ASP A C 1
ATOM 573 O O . ASP A 1 76 ? -12.203 8.453 0.679 1 98.44 76 ASP A O 1
ATOM 577 N N . ALA A 1 77 ? -11.148 9.703 2.213 1 98.5 77 ALA A N 1
ATOM 578 C CA . ALA A 1 77 ? -9.82 9.383 1.705 1 98.5 77 ALA A CA 1
ATOM 579 C C . ALA A 1 77 ? -8.875 8.992 2.84 1 98.5 77 ALA A C 1
ATOM 581 O O . ALA A 1 77 ? -8.859 9.633 3.893 1 98.5 77 ALA A O 1
ATOM 582 N N . VAL A 1 78 ? -8.141 7.914 2.66 1 98.81 78 VAL A N 1
ATOM 583 C CA . VAL A 1 78 ? -7.062 7.492 3.543 1 98.81 78 VAL A CA 1
ATOM 584 C C . VAL A 1 78 ? -5.719 7.656 2.83 1 98.81 78 VAL A C 1
ATOM 586 O O . VAL A 1 78 ? -5.391 6.879 1.93 1 98.81 78 VAL A O 1
ATOM 589 N N . PHE A 1 79 ? -5.023 8.695 3.242 1 98.38 79 PHE A N 1
ATOM 590 C CA . PHE A 1 79 ? -3.711 9.031 2.699 1 98.38 79 PHE A CA 1
ATOM 591 C C . PHE A 1 79 ? -2.602 8.422 3.549 1 98.38 79 PHE A C 1
ATOM 593 O O . PHE A 1 79 ? -2.521 8.68 4.754 1 98.38 79 PHE A O 1
ATOM 600 N N . ILE A 1 80 ? -1.762 7.543 2.988 1 98.56 80 ILE A N 1
ATOM 601 C CA . ILE A 1 80 ? -0.629 6.941 3.686 1 98.56 80 ILE A CA 1
ATOM 602 C C . ILE A 1 80 ? 0.676 7.402 3.041 1 98.56 80 ILE A C 1
ATOM 604 O O . ILE A 1 80 ? 0.882 7.215 1.84 1 98.56 80 ILE A O 1
ATOM 608 N N . GLY A 1 81 ? 1.545 7.941 3.75 1 97 81 GLY A N 1
ATOM 609 C CA . GLY A 1 81 ? 2.754 8.602 3.285 1 97 81 GLY A CA 1
ATOM 610 C C . GLY A 1 81 ? 3.797 7.633 2.756 1 97 81 GLY A C 1
ATOM 611 O O . GLY A 1 81 ? 3.846 6.477 3.176 1 97 81 GLY A O 1
ATOM 612 N N . ALA A 1 82 ? 4.688 8.188 1.94 1 96.88 82 ALA A N 1
ATOM 613 C CA . ALA A 1 82 ? 5.746 7.422 1.293 1 96.88 82 ALA A CA 1
ATOM 614 C C . ALA A 1 82 ? 6.707 6.836 2.324 1 96.88 82 ALA A C 1
ATOM 616 O O . ALA A 1 82 ? 7.258 5.75 2.125 1 96.88 82 ALA A O 1
ATOM 617 N N . GLY A 1 83 ? 6.902 7.504 3.412 1 95.75 83 GLY A N 1
ATOM 618 C CA . GLY A 1 83 ? 7.809 7.031 4.445 1 95.75 83 GLY A CA 1
ATOM 619 C C . GLY A 1 83 ? 7.328 5.762 5.121 1 95.75 83 GLY A C 1
ATOM 620 O O . GLY A 1 83 ? 8.133 4.988 5.648 1 95.75 83 GLY A O 1
ATOM 621 N N . VAL A 1 84 ? 6.047 5.582 5.137 1 97.94 84 VAL A N 1
ATOM 622 C CA . VAL A 1 84 ? 5.469 4.34 5.637 1 97.94 84 VAL A CA 1
ATOM 623 C C . VAL A 1 84 ? 5.492 3.277 4.539 1 97.94 84 VAL A C 1
ATOM 625 O O . VAL A 1 84 ? 5.914 2.143 4.773 1 97.94 84 VAL A O 1
ATOM 628 N N . ARG A 1 85 ? 5.18 3.604 3.357 1 98.38 85 ARG A N 1
ATOM 629 C CA . ARG A 1 85 ? 4.918 2.666 2.27 1 98.38 85 ARG A CA 1
ATOM 630 C C . ARG A 1 85 ? 6.219 2.217 1.609 1 98.38 85 ARG A C 1
ATOM 632 O O . ARG A 1 85 ? 6.418 1.024 1.368 1 98.38 85 ARG A O 1
ATOM 639 N N . LEU A 1 86 ? 7.188 3.102 1.346 1 97.12 86 LEU A N 1
ATOM 640 C CA . LEU A 1 86 ? 8.289 2.828 0.433 1 97.12 86 LEU A CA 1
ATOM 641 C C . LEU A 1 86 ? 9.516 2.322 1.194 1 97.12 86 LEU A C 1
ATOM 643 O O . LEU A 1 86 ? 10.555 2.057 0.594 1 97.12 86 LEU A O 1
ATOM 647 N N . VAL A 1 87 ? 9.438 2.242 2.484 1 96.19 87 VAL A N 1
ATOM 648 C CA . VAL A 1 87 ? 10.523 1.706 3.297 1 96.19 87 VAL A CA 1
ATOM 649 C C . VAL A 1 87 ? 10.281 0.228 3.586 1 96.19 87 VAL A C 1
ATOM 651 O O . VAL A 1 87 ? 9.344 -0.12 4.312 1 96.19 87 VAL A O 1
ATOM 654 N N . ALA A 1 88 ? 11.148 -0.651 3.092 1 95.44 88 ALA A N 1
ATOM 655 C CA . ALA A 1 88 ? 10.945 -2.096 3.162 1 95.44 88 ALA A CA 1
ATOM 656 C C . ALA A 1 88 ? 10.781 -2.557 4.609 1 95.44 88 ALA A C 1
ATOM 658 O O . ALA A 1 88 ? 9.969 -3.436 4.898 1 95.44 88 ALA A O 1
ATOM 659 N N . GLY A 1 89 ? 11.562 -1.954 5.508 1 95.44 89 GLY A N 1
ATOM 660 C CA . GLY A 1 89 ? 11.492 -2.32 6.914 1 95.44 89 GLY A CA 1
ATOM 661 C C . GLY A 1 89 ? 10.133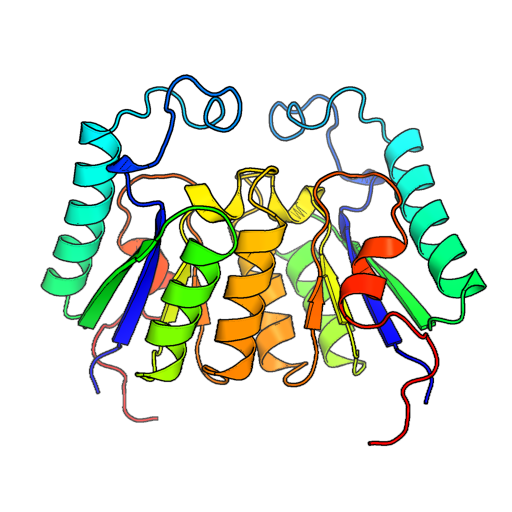 -2.053 7.535 1 95.44 89 GLY A C 1
ATOM 662 O O . GLY A 1 89 ? 9.828 -2.566 8.609 1 95.44 89 GLY A O 1
ATOM 663 N N . ASN A 1 90 ? 9.258 -1.285 6.816 1 97.88 90 ASN A N 1
ATOM 664 C CA . ASN A 1 90 ? 7.941 -0.917 7.332 1 97.88 90 ASN A CA 1
ATOM 665 C C . ASN A 1 90 ? 6.84 -1.768 6.711 1 97.88 90 ASN A C 1
ATOM 667 O O . ASN A 1 90 ? 5.652 -1.483 6.891 1 97.88 90 ASN A O 1
ATOM 671 N N . THR A 1 91 ? 7.172 -2.875 6.031 1 97.62 91 THR A N 1
ATOM 672 C CA . THR A 1 91 ? 6.188 -3.65 5.281 1 97.62 91 THR A CA 1
ATOM 673 C C . THR A 1 91 ? 5.055 -4.109 6.195 1 97.62 91 THR A C 1
ATOM 675 O O . THR A 1 91 ? 3.879 -3.947 5.863 1 97.62 91 THR A O 1
ATOM 678 N N . LEU A 1 92 ? 5.375 -4.633 7.359 1 98.25 92 LEU A N 1
ATOM 679 C CA . LEU A 1 92 ? 4.324 -5.156 8.219 1 98.25 92 LEU A CA 1
ATOM 680 C C . LEU A 1 92 ? 3.504 -4.023 8.828 1 98.25 92 LEU A C 1
ATOM 682 O O . LEU A 1 92 ? 2.297 -4.168 9.039 1 98.25 92 LEU A O 1
ATOM 686 N N . LEU A 1 93 ? 4.09 -2.906 9.133 1 98.81 93 LEU A N 1
ATOM 687 C CA . LEU A 1 93 ? 3.361 -1.72 9.562 1 98.81 93 LEU A CA 1
ATOM 688 C C . LEU A 1 93 ? 2.391 -1.256 8.484 1 98.81 93 LEU A C 1
ATOM 690 O O . LEU A 1 93 ? 1.204 -1.056 8.75 1 98.81 93 LEU A O 1
ATOM 694 N N . PHE A 1 94 ? 2.898 -1.067 7.238 1 98.88 94 PHE A N 1
ATOM 695 C CA . PHE A 1 94 ? 2.082 -0.642 6.109 1 98.88 94 PHE A CA 1
ATOM 696 C C . PHE A 1 94 ? 0.921 -1.603 5.887 1 98.88 94 PHE A C 1
ATOM 698 O O . PHE A 1 94 ? -0.222 -1.175 5.719 1 98.88 94 PHE A O 1
ATOM 705 N N . GLU A 1 95 ? 1.236 -2.898 5.953 1 98.94 95 GLU A N 1
ATOM 706 C CA . GLU A 1 95 ? 0.215 -3.926 5.773 1 98.94 95 GLU A CA 1
ATOM 707 C C . GLU A 1 95 ? -0.88 -3.807 6.832 1 98.94 95 GLU A C 1
ATOM 709 O O . GLU A 1 95 ? -2.068 -3.891 6.516 1 98.94 95 GLU A O 1
ATOM 714 N N . SER A 1 96 ? -0.512 -3.625 8.031 1 98.81 96 SER A N 1
ATOM 715 C CA . SER A 1 96 ? -1.475 -3.48 9.117 1 98.81 96 SER A CA 1
ATOM 716 C C . SER A 1 96 ? -2.387 -2.279 8.891 1 98.81 96 SER A C 1
ATOM 718 O O . SER A 1 96 ? -3.6 -2.369 9.094 1 98.81 96 SER A O 1
ATOM 720 N N . ILE A 1 97 ? -1.823 -1.178 8.461 1 98.94 97 ILE A N 1
ATOM 721 C CA . ILE A 1 97 ? -2.59 0.047 8.258 1 98.94 97 ILE A CA 1
ATOM 722 C C . ILE A 1 97 ? -3.559 -0.135 7.094 1 98.94 97 ILE A C 1
ATOM 724 O O . ILE A 1 97 ? -4.734 0.223 7.191 1 98.94 97 ILE A O 1
ATOM 728 N N . VAL A 1 98 ? -3.121 -0.696 5.98 1 98.94 98 VAL A N 1
ATOM 729 C CA . VAL A 1 98 ? -3.973 -0.909 4.812 1 98.94 98 VAL A CA 1
ATOM 730 C C . VAL A 1 98 ? -5.145 -1.813 5.188 1 98.94 98 VAL A C 1
ATOM 732 O O . VAL A 1 98 ? -6.297 -1.516 4.859 1 98.94 98 VAL A O 1
ATOM 735 N N . ASN A 1 99 ? -4.852 -2.895 5.926 1 98.88 99 ASN A N 1
ATOM 736 C CA . ASN A 1 99 ? -5.93 -3.807 6.293 1 98.88 99 ASN A CA 1
ATOM 737 C C . ASN A 1 99 ? -6.891 -3.166 7.289 1 98.88 99 ASN A C 1
ATOM 739 O O . ASN A 1 99 ? -8.094 -3.406 7.238 1 98.88 99 ASN A O 1
ATOM 743 N N . ALA A 1 100 ? -6.395 -2.354 8.227 1 98.88 100 ALA A N 1
ATOM 744 C CA . ALA A 1 100 ? -7.273 -1.63 9.141 1 98.88 100 ALA A CA 1
ATOM 745 C C . ALA A 1 100 ? -8.211 -0.699 8.375 1 98.88 100 ALA A C 1
ATOM 747 O O . ALA A 1 100 ? -9.414 -0.675 8.625 1 98.88 100 ALA A O 1
ATOM 748 N N . ALA A 1 101 ? -7.648 0.053 7.449 1 98.94 101 ALA A N 1
ATOM 749 C CA . ALA A 1 101 ? -8.469 0.958 6.645 1 98.94 101 ALA A CA 1
ATOM 750 C C . ALA A 1 101 ? -9.461 0.18 5.781 1 98.94 101 ALA A C 1
ATOM 752 O O . ALA A 1 101 ? -10.633 0.549 5.688 1 98.94 101 ALA A O 1
ATOM 753 N N . HIS A 1 102 ? -8.977 -0.88 5.172 1 98.88 102 HIS A N 1
ATOM 754 C CA . HIS A 1 102 ? -9.805 -1.731 4.324 1 98.88 102 HIS A CA 1
ATOM 755 C C . HIS A 1 102 ? -11.055 -2.205 5.066 1 98.88 102 HIS A C 1
ATOM 757 O O . HIS A 1 102 ? -12.148 -2.225 4.496 1 98.88 102 HIS A O 1
ATOM 763 N N . THR A 1 103 ? -10.891 -2.547 6.316 1 98.25 103 THR A N 1
ATOM 764 C CA . THR A 1 103 ? -11.977 -3.111 7.105 1 98.25 103 THR A CA 1
ATOM 765 C C . THR A 1 103 ? -12.867 -2.006 7.668 1 98.25 103 THR A C 1
ATOM 767 O O . THR A 1 103 ? -14.094 -2.113 7.641 1 98.25 103 THR A O 1
ATOM 770 N N . THR A 1 104 ? -12.281 -0.934 8.109 1 98.69 104 THR A N 1
ATOM 771 C CA . THR A 1 104 ? -13.039 0.047 8.883 1 98.69 104 THR A CA 1
ATOM 772 C C . THR A 1 104 ? -13.562 1.156 7.973 1 98.69 104 THR A C 1
ATOM 774 O O . THR A 1 104 ? -14.469 1.905 8.359 1 98.69 104 THR A O 1
ATOM 777 N N . GLN A 1 105 ? -12.969 1.296 6.797 1 98.69 105 GLN A N 1
ATOM 778 C CA . GLN A 1 105 ? -13.328 2.359 5.863 1 98.69 105 GLN A CA 1
ATOM 779 C C . GLN A 1 105 ? -13.727 1.788 4.508 1 98.69 105 GLN A C 1
ATOM 781 O O . GLN A 1 105 ? -13.07 2.053 3.498 1 98.69 105 GLN A O 1
ATOM 786 N N . PRO A 1 106 ? -14.805 1.085 4.391 1 98.19 106 PRO A N 1
ATOM 787 C CA . PRO A 1 106 ? -15.109 0.312 3.182 1 98.19 106 PRO A CA 1
ATOM 788 C C . PRO A 1 106 ? -15.352 1.197 1.96 1 98.19 106 PRO A C 1
ATOM 790 O O . PRO A 1 106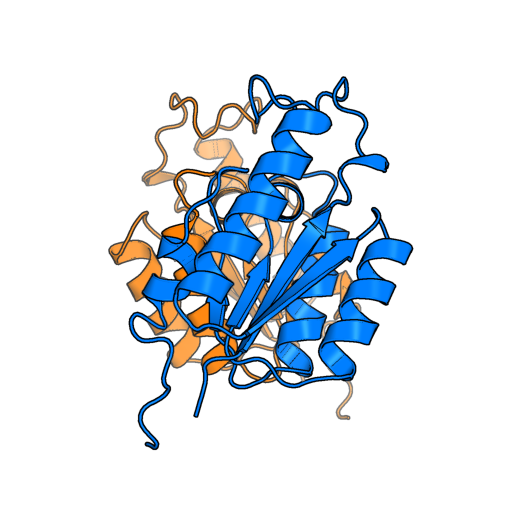 ? -15.156 0.753 0.825 1 98.19 106 PRO A O 1
ATOM 793 N N . ASP A 1 107 ? -15.695 2.438 2.146 1 98.06 107 ASP A N 1
ATOM 794 C CA . ASP A 1 107 ? -16.062 3.273 1.007 1 98.06 107 ASP A CA 1
ATOM 795 C C . ASP A 1 107 ? -14.961 4.281 0.687 1 98.06 107 ASP A C 1
ATOM 797 O O . ASP A 1 107 ? -15.109 5.109 -0.215 1 98.06 107 ASP A O 1
ATOM 801 N N . CYS A 1 108 ? -13.852 4.258 1.415 1 98.75 108 CYS A N 1
ATOM 802 C CA . CYS A 1 108 ? -12.82 5.266 1.222 1 98.75 108 CYS A CA 1
ATOM 803 C C . CYS A 1 108 ? -12.031 5.004 -0.057 1 98.75 108 CYS A C 1
ATOM 805 O O . CYS A 1 108 ? -12.164 3.939 -0.666 1 98.75 108 CYS A O 1
ATOM 807 N N . ARG A 1 109 ? -11.281 6.031 -0.469 1 98.69 109 ARG A N 1
ATOM 808 C CA . ARG A 1 109 ? -10.203 5.863 -1.438 1 98.69 109 ARG A CA 1
ATOM 809 C C . ARG A 1 109 ? -8.844 5.887 -0.751 1 98.69 109 ARG A C 1
ATOM 811 O O . ARG A 1 109 ? -8.602 6.723 0.124 1 98.69 109 ARG A O 1
ATOM 818 N N . PHE A 1 110 ? -8.031 4.93 -1.129 1 98.88 110 PHE A N 1
ATOM 819 C CA . PHE A 1 110 ? -6.637 4.977 -0.72 1 98.88 110 PHE A CA 1
ATOM 820 C C . PHE A 1 110 ? -5.848 5.945 -1.593 1 98.88 110 PHE A C 1
ATOM 822 O O . PHE A 1 110 ? -5.992 5.945 -2.816 1 98.88 110 PHE A O 1
ATOM 829 N N . VAL A 1 111 ? -5.035 6.785 -0.974 1 98.69 111 VAL A N 1
ATOM 830 C CA . VAL A 1 111 ? -4.203 7.773 -1.654 1 98.69 111 VAL A CA 1
ATOM 831 C C . VAL A 1 111 ? -2.752 7.629 -1.2 1 98.69 111 VAL A C 1
ATOM 833 O O . VAL A 1 111 ? -2.473 7.566 -0 1 98.69 111 VAL A O 1
ATOM 836 N N . PHE A 1 112 ? -1.803 7.57 -2.152 1 98.31 112 PHE A N 1
ATOM 837 C CA . PHE A 1 112 ? -0.381 7.445 -1.854 1 98.31 112 PHE A CA 1
ATOM 838 C C . PHE A 1 112 ? 0.42 8.531 -2.561 1 98.31 112 PHE A C 1
ATOM 840 O O . PHE A 1 112 ? 0.086 8.93 -3.678 1 98.31 112 PHE A O 1
ATOM 847 N N . ASN A 1 113 ? 1.409 8.992 -1.926 1 96.44 113 ASN A N 1
ATOM 848 C CA . ASN A 1 113 ? 2.357 9.906 -2.561 1 96.44 113 ASN A CA 1
ATOM 849 C C . ASN A 1 113 ? 3.668 9.203 -2.898 1 96.44 113 ASN A C 1
ATOM 851 O O . ASN A 1 113 ? 3.951 8.117 -2.377 1 96.44 113 ASN A O 1
ATOM 855 N N . ARG A 1 114 ? 4.461 9.852 -3.783 1 92.56 114 ARG A N 1
ATOM 856 C CA . ARG A 1 114 ? 5.727 9.281 -4.238 1 92.56 114 ARG A CA 1
ATOM 857 C C . ARG A 1 114 ? 6.879 9.719 -3.342 1 92.56 114 ARG A C 1
ATOM 859 O O . ARG A 1 114 ? 7.898 9.031 -3.256 1 92.56 114 ARG A O 1
ATOM 866 N N . ALA A 1 115 ? 6.695 10.875 -2.77 1 89.81 115 ALA A N 1
ATOM 867 C CA . ALA A 1 115 ? 7.773 11.453 -1.97 1 89.81 115 ALA A CA 1
ATOM 868 C C . ALA A 1 115 ? 7.215 12.297 -0.826 1 89.81 115 ALA A C 1
ATOM 870 O O . ALA A 1 115 ? 6.027 12.633 -0.818 1 89.81 115 ALA A O 1
ATOM 871 N N . ALA A 1 116 ? 8.125 12.477 0.12 1 83.88 116 ALA A N 1
ATOM 872 C CA . ALA A 1 116 ? 7.75 13.289 1.276 1 83.88 116 ALA A CA 1
ATOM 873 C C . ALA A 1 116 ? 7.711 14.773 0.92 1 83.88 116 ALA A C 1
ATOM 875 O O . ALA A 1 116 ? 8.469 15.57 1.477 1 83.88 116 ALA A O 1
ATOM 876 N N . VAL A 1 117 ? 7.016 15.117 -0.059 1 87.38 117 VAL A N 1
ATOM 877 C CA . VAL A 1 117 ? 6.836 16.5 -0.489 1 87.38 117 VAL A CA 1
ATOM 878 C C . VAL A 1 117 ? 5.348 16.844 -0.524 1 87.38 117 VAL A C 1
ATOM 880 O O . VAL A 1 117 ? 4.523 16.016 -0.924 1 87.38 117 VAL A O 1
ATOM 883 N N . ALA A 1 118 ? 5.125 18.016 -0.111 1 81.56 118 ALA A N 1
ATOM 884 C CA . ALA A 1 118 ? 3.734 18.453 -0.089 1 81.56 118 ALA A CA 1
ATOM 885 C C . ALA A 1 118 ? 3.133 18.453 -1.491 1 81.56 118 ALA A C 1
ATOM 887 O O . ALA A 1 118 ? 3.742 18.953 -2.439 1 81.56 118 ALA A O 1
ATOM 888 N N . THR A 1 119 ? 2.098 17.781 -1.664 1 78.19 119 THR A N 1
ATOM 889 C CA . THR A 1 119 ? 1.355 17.859 -2.918 1 78.19 119 THR A CA 1
ATOM 890 C C . THR A 1 119 ? -0.142 17.688 -2.67 1 78.19 119 THR A C 1
ATOM 892 O O . THR A 1 119 ? -0.618 16.594 -2.4 1 78.19 119 THR A O 1
ATOM 895 N N . PRO A 1 120 ? -0.857 18.859 -2.812 1 78.69 120 PRO A N 1
ATOM 896 C CA . PRO A 1 120 ? -2.303 18.766 -2.604 1 78.69 120 PRO A CA 1
ATOM 897 C C . PRO A 1 120 ? -2.998 17.922 -3.68 1 78.69 120 PRO A C 1
ATOM 899 O O . PRO A 1 120 ? -4.148 17.516 -3.504 1 78.69 120 PRO A O 1
ATOM 902 N N . ASP A 1 121 ? -2.26 17.656 -4.641 1 90.5 121 ASP A N 1
ATOM 903 C CA . ASP A 1 121 ? -2.885 17.016 -5.793 1 90.5 121 ASP A CA 1
ATOM 904 C C . ASP A 1 121 ? -3.164 15.547 -5.523 1 90.5 121 ASP A C 1
ATOM 906 O O . ASP A 1 121 ? -3.973 14.922 -6.215 1 90.5 121 ASP A O 1
ATOM 910 N N . ASP A 1 122 ? -2.578 15.023 -4.504 1 95.06 122 ASP A N 1
ATOM 911 C CA . ASP A 1 122 ? -2.762 13.602 -4.254 1 95.06 122 ASP A CA 1
ATOM 912 C C . ASP A 1 122 ? -4.219 13.281 -3.926 1 95.06 122 ASP A C 1
ATOM 914 O O . ASP A 1 122 ? -4.828 12.414 -4.555 1 95.06 122 ASP A O 1
ATOM 918 N N . ILE A 1 123 ? -4.816 14.031 -3.035 1 96.19 123 ILE A N 1
ATOM 919 C CA . ILE A 1 123 ? -6.211 13.797 -2.67 1 96.19 123 ILE A CA 1
ATOM 920 C C . ILE A 1 123 ? -7.121 14.211 -3.822 1 96.19 123 ILE A C 1
ATOM 922 O O . ILE A 1 123 ? -8.148 13.578 -4.074 1 96.19 123 ILE A O 1
ATOM 926 N N . ARG A 1 124 ? -6.676 15.18 -4.586 1 95.5 124 ARG A N 1
ATOM 927 C CA . ARG A 1 124 ? -7.484 15.711 -5.676 1 95.5 124 ARG A CA 1
ATOM 928 C C . ARG A 1 124 ? -7.605 14.711 -6.816 1 95.5 124 ARG A C 1
ATOM 930 O O . ARG A 1 124 ? -8.492 14.82 -7.664 1 95.5 124 ARG A O 1
ATOM 937 N N . ARG A 1 125 ? -6.773 13.727 -6.84 1 95.62 125 ARG A N 1
ATOM 938 C CA . ARG A 1 125 ? -6.883 12.688 -7.852 1 95.62 125 ARG A CA 1
ATOM 939 C C . ARG A 1 125 ? -8.258 12.023 -7.809 1 95.62 125 ARG A C 1
ATOM 941 O O . ARG A 1 125 ? -8.789 11.617 -8.844 1 95.62 125 ARG A O 1
ATOM 948 N N . TRP A 1 126 ? -8.766 11.945 -6.574 1 96.75 126 TRP A N 1
ATOM 949 C CA . TRP A 1 126 ? -10.039 11.266 -6.398 1 96.75 126 TRP A CA 1
ATOM 950 C C . TRP A 1 126 ? -11.141 12.258 -6.02 1 96.75 126 TRP A C 1
ATOM 952 O O . TRP A 1 126 ? -12.32 12.008 -6.273 1 96.75 126 TRP A O 1
ATOM 962 N N . TYR A 1 127 ? -10.656 13.305 -5.445 1 96.75 127 TYR A N 1
ATOM 963 C CA . TYR A 1 127 ? -11.586 14.336 -4.988 1 96.75 127 TYR A CA 1
ATOM 964 C C . TYR A 1 127 ? -11.117 15.719 -5.418 1 96.75 127 TYR A C 1
ATOM 966 O O . TYR A 1 127 ? -10.648 16.5 -4.594 1 96.75 127 TYR A O 1
ATOM 974 N N . PRO A 1 128 ? -11.336 16.062 -6.652 1 95.25 128 PRO A N 1
ATOM 975 C CA . PRO A 1 128 ? -10.867 17.359 -7.168 1 95.25 128 PRO A CA 1
ATOM 976 C C . PRO A 1 128 ? -11.57 18.547 -6.504 1 95.25 128 PRO A C 1
ATOM 978 O O . PRO A 1 128 ? -10.984 19.625 -6.402 1 95.25 128 PRO A O 1
ATOM 981 N N . ASP A 1 129 ? -12.805 18.297 -6.059 1 93.94 129 ASP A N 1
ATOM 982 C CA . ASP A 1 129 ? -13.578 19.312 -5.34 1 93.94 129 ASP A CA 1
ATOM 983 C C . ASP A 1 129 ? -13.773 18.906 -3.881 1 93.94 129 ASP A C 1
ATOM 985 O O . ASP A 1 129 ? -14.18 17.781 -3.588 1 93.94 129 ASP A O 1
ATOM 989 N N . PRO A 1 130 ? -13.438 19.797 -2.963 1 94.19 130 PRO A N 1
ATOM 990 C CA . PRO A 1 130 ? -13.555 19.453 -1.542 1 94.19 130 PRO A CA 1
ATOM 991 C C . PRO A 1 130 ? -15.008 19.297 -1.095 1 94.19 130 PRO A C 1
ATOM 993 O O . PRO A 1 130 ? -15.266 18.75 -0.013 1 94.19 130 PRO A O 1
ATOM 996 N N . GLU A 1 131 ? -15.969 19.891 -1.827 1 88.44 131 GLU A N 1
ATOM 997 C CA . GLU A 1 131 ? -17.375 19.703 -1.515 1 88.44 131 GLU A CA 1
ATOM 998 C C . GLU A 1 131 ? -17.969 18.531 -2.303 1 88.44 131 GLU A C 1
ATOM 1000 O O . GLU A 1 131 ? -17.734 18.422 -3.51 1 88.44 131 GLU A O 1
ATOM 1005 N N . ALA A 1 132 ? -18.109 17.266 -1.555 1 67.56 132 ALA A N 1
ATOM 1006 C CA . ALA A 1 132 ? -18.719 16.094 -2.186 1 67.56 132 ALA A CA 1
ATOM 1007 C C . ALA A 1 132 ? -20.109 16.422 -2.719 1 67.56 132 ALA A C 1
ATOM 1009 O O . ALA A 1 132 ? -20.875 17.156 -2.08 1 67.56 132 ALA A O 1
ATOM 1010 N N . VAL A 1 133 ? -20.359 16.391 -4.039 1 55.16 133 VAL A N 1
ATOM 1011 C CA . VAL A 1 133 ? -21.719 16.516 -4.559 1 55.16 133 VAL A CA 1
ATOM 1012 C C . VAL A 1 133 ? -22.578 15.375 -4.02 1 55.16 133 VAL A C 1
ATOM 1014 O O . VAL A 1 133 ? -22.156 14.227 -3.984 1 55.16 133 VAL A O 1
ATOM 1017 N N . SER A 1 134 ? -23.516 15.602 -3.117 1 4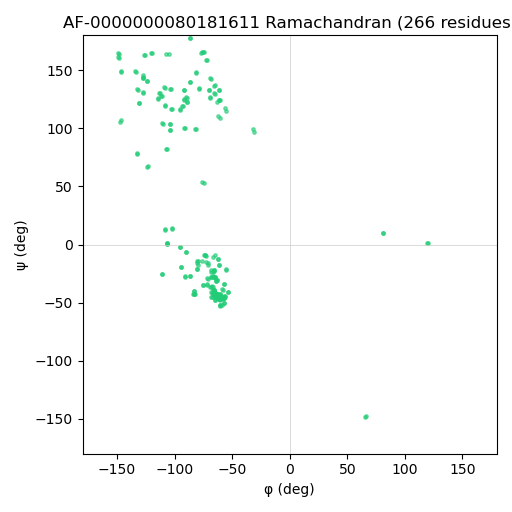6.53 134 SER A N 1
ATOM 1018 C CA . SER A 1 134 ? -24.484 14.57 -2.775 1 46.53 134 SER A CA 1
ATOM 1019 C C . SER A 1 134 ? -24.797 13.68 -3.973 1 46.53 134 SER A C 1
ATOM 1021 O O . SER A 1 134 ? -25.094 14.172 -5.062 1 46.53 134 SER A O 1
ATOM 1023 N N . ARG A 1 135 ? -24.141 12.453 -4.02 1 34.47 135 ARG A N 1
ATOM 1024 C CA . ARG A 1 135 ? -24.719 11.602 -5.055 1 34.47 135 ARG A CA 1
ATOM 1025 C C . ARG A 1 135 ? -26.219 11.422 -4.844 1 34.47 135 ARG A C 1
ATOM 1027 O O . ARG A 1 135 ? -26.672 11.234 -3.713 1 34.47 135 ARG A O 1
ATOM 1034 N N . MET B 1 1 ? -13.422 -24.484 3.508 1 90.38 1 MET B N 1
ATOM 1035 C CA . MET B 1 1 ? -13.148 -24.078 2.133 1 90.38 1 MET B CA 1
ATOM 1036 C C . MET B 1 1 ? -11.695 -23.656 1.964 1 90.38 1 MET B C 1
ATOM 1038 O O . MET B 1 1 ? -11.062 -23.203 2.916 1 90.38 1 MET B O 1
ATOM 1042 N N . THR B 1 2 ? -11.117 -23.984 0.736 1 96.56 2 THR B N 1
ATOM 1043 C CA . THR B 1 2 ? -9.719 -23.688 0.46 1 96.56 2 THR B CA 1
ATOM 1044 C C . THR B 1 2 ? -9.5 -22.188 0.312 1 96.56 2 THR B C 1
ATOM 1046 O O . THR B 1 2 ? -10.289 -21.5 -0.342 1 96.56 2 THR B O 1
ATOM 1049 N N . VAL B 1 3 ? -8.477 -21.672 0.979 1 97.38 3 VAL B N 1
ATOM 1050 C CA . VAL B 1 3 ? -8.125 -20.266 0.893 1 97.38 3 VAL B CA 1
ATOM 1051 C C . VAL B 1 3 ? -7.672 -19.922 -0.526 1 97.38 3 VAL B C 1
ATOM 1053 O O . VAL B 1 3 ? -6.828 -20.625 -1.095 1 97.38 3 VAL B O 1
ATOM 1056 N N . THR B 1 4 ? -8.219 -18.922 -1.076 1 98.31 4 THR B N 1
ATOM 1057 C CA . THR B 1 4 ? -7.887 -18.453 -2.42 1 98.31 4 THR B CA 1
ATOM 1058 C C . THR B 1 4 ? -7.113 -17.141 -2.361 1 98.31 4 THR B C 1
ATOM 1060 O O . THR B 1 4 ? -7.453 -16.25 -1.585 1 98.31 4 THR B O 1
ATOM 1063 N N . ALA B 1 5 ? -6.051 -17.125 -3.188 1 98 5 ALA B N 1
ATOM 1064 C CA . ALA B 1 5 ? -5.219 -15.93 -3.234 1 98 5 ALA B CA 1
ATOM 1065 C C . ALA B 1 5 ? -4.918 -15.531 -4.676 1 98 5 ALA B C 1
ATOM 1067 O O . ALA B 1 5 ? -4.879 -16.375 -5.566 1 98 5 ALA B O 1
ATOM 1068 N N . ILE B 1 6 ? -4.773 -14.297 -4.902 1 98.62 6 ILE B N 1
ATOM 1069 C CA . ILE B 1 6 ? -4.145 -13.781 -6.113 1 98.62 6 ILE B CA 1
ATOM 1070 C C . ILE B 1 6 ? -2.82 -13.109 -5.758 1 98.62 6 ILE B C 1
ATOM 1072 O O . ILE B 1 6 ? -2.74 -12.367 -4.773 1 98.62 6 ILE B O 1
ATOM 1076 N N . GLN B 1 7 ? -1.812 -13.469 -6.469 1 98.06 7 GLN B N 1
ATOM 1077 C CA . GLN B 1 7 ? -0.528 -12.781 -6.41 1 98.06 7 GLN B CA 1
ATOM 1078 C C . GLN B 1 7 ? -0.338 -11.867 -7.617 1 98.06 7 GLN B C 1
ATOM 1080 O O . GLN B 1 7 ? -0.313 -12.328 -8.758 1 98.06 7 GLN B O 1
ATOM 1085 N N . ILE B 1 8 ? -0.244 -10.555 -7.352 1 98.62 8 ILE B N 1
ATOM 1086 C CA . ILE B 1 8 ? -0.076 -9.547 -8.391 1 98.62 8 ILE B CA 1
ATOM 1087 C C . ILE B 1 8 ? 1.346 -8.992 -8.344 1 98.62 8 ILE B C 1
ATOM 1089 O O . ILE B 1 8 ? 1.783 -8.469 -7.316 1 98.62 8 ILE B O 1
ATOM 1093 N N . GLY B 1 9 ? 2.096 -9.133 -9.398 1 98.06 9 GLY B N 1
ATOM 1094 C CA . GLY B 1 9 ? 3.445 -8.609 -9.523 1 98.06 9 GLY B CA 1
ATOM 1095 C C . GLY B 1 9 ? 3.805 -8.219 -10.945 1 98.06 9 GLY B C 1
ATOM 1096 O O . GLY B 1 9 ? 3.092 -8.57 -11.891 1 98.06 9 GLY B O 1
ATOM 1097 N N . LEU B 1 10 ? 4.84 -7.473 -11.078 1 98.25 10 LEU B N 1
ATOM 1098 C CA . LEU B 1 10 ? 5.309 -7.113 -12.414 1 98.25 10 LEU B CA 1
ATOM 1099 C C . LEU B 1 10 ? 5.785 -8.344 -13.172 1 98.25 10 LEU B C 1
ATOM 1101 O O . LEU B 1 10 ? 6.445 -9.219 -12.602 1 98.25 10 LEU B O 1
ATOM 1105 N N . ASP B 1 11 ? 5.402 -8.398 -14.43 1 98.56 11 ASP B N 1
ATOM 1106 C CA . ASP B 1 11 ? 6 -9.391 -15.312 1 98.56 11 ASP B CA 1
ATOM 1107 C C . ASP B 1 11 ? 7.508 -9.18 -15.438 1 98.56 11 ASP B C 1
ATOM 1109 O O . ASP B 1 11 ? 7.957 -8.102 -15.836 1 98.56 11 ASP B O 1
ATOM 1113 N N . PRO B 1 12 ? 8.281 -10.203 -15.141 1 97.69 12 PRO B N 1
ATOM 1114 C CA . PRO B 1 12 ? 9.734 -10.039 -15.242 1 97.69 12 PRO B CA 1
ATOM 1115 C C . PRO B 1 12 ? 10.18 -9.57 -16.625 1 97.69 12 PRO B C 1
ATOM 1117 O O . PRO B 1 12 ? 11.203 -8.891 -16.75 1 97.69 12 PRO B O 1
ATOM 1120 N N . ASP B 1 13 ? 9.406 -9.766 -17.625 1 98.06 13 ASP B N 1
ATOM 1121 C CA . ASP B 1 13 ? 9.812 -9.508 -19 1 98.06 13 ASP B CA 1
ATOM 1122 C C . ASP B 1 13 ? 9.695 -8.023 -19.328 1 98.06 13 ASP B C 1
ATOM 1124 O O . ASP B 1 13 ? 10.234 -7.57 -20.344 1 98.06 13 ASP B O 1
ATOM 1128 N N . VAL B 1 14 ? 9.023 -7.238 -18.531 1 98.12 14 VAL B N 1
ATOM 1129 C CA . VAL B 1 14 ? 8.805 -5.844 -18.906 1 98.12 14 VAL B CA 1
ATOM 1130 C C . VAL B 1 14 ? 9.688 -4.938 -18.062 1 98.12 14 VAL B C 1
ATOM 1132 O O . VAL B 1 14 ? 9.664 -3.713 -18.219 1 98.12 14 VAL B O 1
ATOM 1135 N N . ILE B 1 15 ? 10.484 -5.492 -17.172 1 97.38 15 ILE B N 1
ATOM 1136 C CA . ILE B 1 15 ? 11.289 -4.715 -16.234 1 97.38 15 ILE B CA 1
ATOM 1137 C C . ILE B 1 15 ? 12.648 -4.402 -16.859 1 97.38 15 ILE B C 1
ATOM 1139 O O . ILE B 1 15 ? 13.305 -5.293 -17.406 1 97.38 15 ILE B O 1
ATOM 1143 N N . ASP B 1 16 ? 12.984 -3.125 -16.875 1 96.38 16 ASP B N 1
ATOM 1144 C CA . ASP B 1 16 ? 14.367 -2.729 -17.141 1 96.38 16 ASP B CA 1
ATOM 1145 C C . ASP B 1 16 ? 15.219 -2.848 -15.875 1 96.38 16 ASP B C 1
ATOM 1147 O O . ASP B 1 16 ? 15.273 -1.92 -15.062 1 96.38 16 ASP B O 1
ATOM 1151 N N . PHE B 1 17 ? 15.969 -3.943 -15.766 1 95.06 17 PHE B N 1
ATOM 1152 C CA . PHE B 1 17 ? 16.688 -4.305 -14.547 1 95.06 17 PHE B CA 1
ATOM 1153 C C . PHE B 1 17 ? 17.906 -3.416 -14.352 1 95.06 17 PHE B C 1
ATOM 1155 O O . PHE B 1 17 ? 18.516 -3.414 -13.281 1 95.06 17 PHE B O 1
ATOM 1162 N N . SER B 1 18 ? 18.25 -2.604 -15.359 1 93.81 18 SER B N 1
ATOM 1163 C CA . SER B 1 18 ? 19.344 -1.649 -15.234 1 93.81 18 SER B CA 1
ATOM 1164 C C . SER B 1 18 ? 18.844 -0.302 -14.719 1 93.81 18 SER B C 1
ATOM 1166 O O . SER B 1 18 ? 19.641 0.583 -14.414 1 93.81 18 SER B O 1
ATOM 1168 N N . SER B 1 19 ? 17.516 -0.158 -14.602 1 94.06 19 SER B N 1
ATOM 1169 C CA . SER B 1 19 ? 16.938 1.104 -14.156 1 94.06 19 SER B CA 1
ATOM 1170 C C . SER B 1 19 ? 17.25 1.366 -12.688 1 94.06 19 SER B C 1
ATOM 1172 O O . SER B 1 19 ? 17.188 0.454 -11.859 1 94.06 19 SER B O 1
ATOM 1174 N N . PRO B 1 20 ? 17.5 2.625 -12.305 1 91.5 20 PRO B N 1
ATOM 1175 C CA . PRO B 1 20 ? 17.719 2.973 -10.898 1 91.5 20 PRO B CA 1
ATOM 1176 C C . PRO B 1 20 ? 16.5 2.674 -10.023 1 91.5 20 PRO B C 1
ATOM 1178 O O . PRO B 1 20 ? 16.625 2.518 -8.805 1 91.5 20 PRO B O 1
ATOM 1181 N N . ASP B 1 21 ? 15.375 2.512 -10.633 1 90.31 21 ASP B N 1
ATOM 1182 C CA . ASP B 1 21 ? 14.141 2.232 -9.906 1 90.31 21 ASP B CA 1
ATOM 1183 C C . ASP B 1 21 ? 14.219 0.879 -9.203 1 90.31 21 ASP B C 1
ATOM 1185 O O . ASP B 1 21 ? 13.578 0.675 -8.172 1 90.31 21 ASP B O 1
ATOM 1189 N N . PHE B 1 22 ? 14.969 -0.006 -9.727 1 92 22 PHE B N 1
ATOM 1190 C CA . PHE B 1 22 ? 15.023 -1.356 -9.18 1 92 22 PHE B CA 1
ATOM 1191 C C . PHE B 1 22 ? 16.359 -1.604 -8.477 1 92 22 PHE B C 1
ATOM 1193 O O . PHE B 1 22 ? 16.656 -2.734 -8.086 1 92 22 PHE B O 1
ATOM 1200 N N . ALA B 1 23 ? 17.141 -0.502 -8.227 1 87.69 23 ALA B N 1
ATOM 1201 C CA . ALA B 1 23 ? 18.438 -0.603 -7.578 1 87.69 23 ALA B CA 1
ATOM 1202 C C . ALA B 1 23 ? 18.297 -1.056 -6.129 1 87.69 23 ALA B C 1
ATOM 1204 O O . ALA B 1 23 ? 19.219 -1.63 -5.555 1 87.69 23 ALA B O 1
ATOM 1205 N N . GLN B 1 24 ? 17.172 -0.827 -5.574 1 87.31 24 GLN B N 1
ATOM 1206 C CA . GLN B 1 24 ? 16.938 -1.179 -4.18 1 87.31 24 GLN B CA 1
ATOM 1207 C C . GLN B 1 24 ? 16.797 -2.688 -4.008 1 87.31 24 GLN B C 1
ATOM 1209 O O . GLN B 1 24 ? 16.766 -3.189 -2.881 1 87.31 24 GLN B O 1
ATOM 1214 N N . PHE B 1 25 ? 16.703 -3.455 -5.066 1 91 25 PHE B N 1
ATOM 1215 C CA . PHE B 1 25 ? 16.703 -4.914 -5.078 1 91 25 PHE B CA 1
ATOM 1216 C C . PHE B 1 25 ? 18.016 -5.457 -5.609 1 91 25 PHE B C 1
ATOM 1218 O O . PHE B 1 25 ? 18.094 -5.906 -6.754 1 91 25 PHE B O 1
ATOM 1225 N N . PRO B 1 26 ? 18.969 -5.523 -4.754 1 87.31 26 PRO B N 1
ATOM 1226 C CA . PRO B 1 26 ? 20.297 -5.906 -5.242 1 87.31 26 PRO B CA 1
ATOM 1227 C C . PRO B 1 26 ? 20.328 -7.305 -5.855 1 87.31 26 PRO B C 1
ATOM 1229 O O . PRO B 1 26 ? 19.734 -8.234 -5.297 1 87.31 26 PRO B O 1
ATOM 1232 N N . GLY B 1 27 ? 20.938 -7.383 -7.004 1 90.44 27 GLY B N 1
ATOM 1233 C CA . GLY B 1 27 ? 21.156 -8.672 -7.641 1 90.44 27 GLY B CA 1
ATOM 1234 C C . GLY B 1 27 ? 19.938 -9.188 -8.383 1 90.44 27 GLY B C 1
ATOM 1235 O O . GLY B 1 27 ? 19.906 -10.352 -8.805 1 90.44 27 GLY B O 1
ATOM 1236 N N . LEU B 1 28 ? 19 -8.391 -8.523 1 92.12 28 LEU B N 1
ATOM 1237 C CA . LEU B 1 28 ? 17.766 -8.789 -9.203 1 92.12 28 LEU B CA 1
ATOM 1238 C C . LEU B 1 28 ? 18.016 -9 -10.688 1 92.12 28 LEU B C 1
ATOM 1240 O O . LEU B 1 28 ? 18.656 -8.172 -11.344 1 92.12 28 LEU B O 1
ATOM 1244 N N . THR B 1 29 ? 17.641 -10.195 -11.227 1 95.25 29 THR B N 1
ATOM 1245 C CA . THR B 1 29 ? 17.672 -10.516 -12.648 1 95.25 29 THR B CA 1
ATOM 1246 C C . THR B 1 29 ? 16.312 -11.016 -13.133 1 95.25 29 THR B C 1
ATOM 1248 O O . THR B 1 29 ? 15.469 -11.398 -12.32 1 95.25 29 THR B O 1
ATOM 1251 N N . ARG B 1 30 ? 16.203 -10.977 -14.406 1 96.88 30 ARG B N 1
ATOM 1252 C CA . ARG B 1 30 ? 14.969 -11.484 -14.984 1 96.88 30 ARG B CA 1
ATOM 1253 C C . ARG B 1 30 ? 14.719 -12.93 -14.57 1 96.88 30 ARG B C 1
ATOM 1255 O O . ARG B 1 30 ? 13.641 -13.266 -14.07 1 96.88 30 ARG B O 1
ATOM 1262 N N . ASP B 1 31 ? 15.766 -13.75 -14.75 1 97.38 31 ASP B N 1
ATOM 1263 C CA . ASP B 1 31 ? 15.633 -15.164 -14.438 1 97.38 31 ASP B CA 1
ATOM 1264 C C . ASP B 1 31 ? 15.422 -15.375 -12.938 1 97.38 31 ASP B C 1
ATOM 1266 O O . ASP B 1 31 ? 14.641 -16.234 -12.523 1 97.38 31 ASP B O 1
ATOM 1270 N N . GLY B 1 32 ? 16.109 -14.617 -12.141 1 96 32 GLY B N 1
ATOM 1271 C CA . GLY B 1 32 ? 15.945 -14.703 -10.695 1 96 32 GLY B CA 1
ATOM 1272 C C . GLY B 1 32 ? 14.555 -14.32 -10.219 1 96 32 GLY B C 1
ATOM 1273 O O . GLY B 1 32 ? 13.977 -15.008 -9.375 1 96 32 GLY B O 1
ATOM 1274 N N . LEU B 1 33 ? 14.055 -13.258 -10.805 1 96.69 33 LEU B N 1
ATOM 1275 C CA . LEU B 1 33 ? 12.727 -12.797 -10.43 1 96.69 33 LEU B CA 1
ATOM 1276 C C . LEU B 1 33 ? 11.664 -13.797 -10.883 1 96.69 33 LEU B C 1
ATOM 1278 O O . LEU B 1 33 ? 10.727 -14.094 -10.133 1 96.69 33 LEU B O 1
ATOM 1282 N N . ARG B 1 34 ? 11.789 -14.344 -12.062 1 97.12 34 ARG B N 1
ATOM 1283 C CA . ARG B 1 34 ? 10.867 -15.359 -12.555 1 97.12 34 ARG B CA 1
ATOM 1284 C C . ARG B 1 34 ? 10.875 -16.594 -11.648 1 97.12 34 ARG B C 1
ATOM 1286 O O . ARG B 1 34 ? 9.812 -17.109 -11.289 1 97.12 34 ARG B O 1
ATOM 1293 N N . ALA B 1 35 ? 12.023 -17.016 -11.305 1 96.5 35 ALA B N 1
ATOM 1294 C CA . ALA B 1 35 ? 12.148 -18.172 -10.422 1 96.5 35 ALA B CA 1
ATOM 1295 C C . ALA B 1 35 ? 11.508 -17.906 -9.062 1 96.5 35 ALA B C 1
ATOM 1297 O O . ALA B 1 35 ? 10.789 -18.75 -8.531 1 96.5 35 ALA B O 1
ATOM 1298 N N . ALA B 1 36 ? 11.797 -16.75 -8.477 1 95.19 36 ALA B N 1
ATOM 1299 C CA . ALA B 1 36 ? 11.234 -16.391 -7.184 1 95.19 36 ALA B CA 1
ATOM 1300 C C . ALA B 1 36 ? 9.711 -16.391 -7.23 1 95.19 36 ALA B C 1
ATOM 1302 O O . ALA B 1 36 ? 9.055 -16.906 -6.324 1 95.19 36 ALA B O 1
ATOM 1303 N N . ASN B 1 37 ? 9.156 -15.773 -8.281 1 96.19 37 ASN B N 1
ATOM 1304 C CA . ASN B 1 37 ? 7.707 -15.766 -8.477 1 96.19 37 ASN B CA 1
ATOM 1305 C C . ASN B 1 37 ? 7.148 -17.172 -8.594 1 96.19 37 ASN B C 1
ATOM 1307 O O . ASN B 1 37 ? 6.211 -17.547 -7.887 1 96.19 37 ASN B O 1
ATOM 1311 N N . ASP B 1 38 ? 7.746 -17.953 -9.492 1 96.25 38 ASP B N 1
ATOM 1312 C CA . ASP B 1 38 ? 7.277 -19.312 -9.734 1 96.25 38 ASP B CA 1
ATOM 1313 C C . ASP B 1 38 ? 7.383 -20.172 -8.477 1 96.25 38 ASP B C 1
ATOM 1315 O O . ASP B 1 38 ? 6.473 -20.938 -8.164 1 96.25 38 ASP B O 1
ATOM 1319 N N . ASP B 1 39 ? 8.453 -20.062 -7.793 1 95.75 39 ASP B N 1
ATOM 1320 C CA . ASP B 1 39 ? 8.664 -20.812 -6.566 1 95.75 39 ASP B CA 1
ATOM 1321 C C . ASP B 1 39 ? 7.625 -20.469 -5.508 1 95.75 39 ASP B C 1
ATOM 1323 O O . ASP B 1 39 ? 7.133 -21.344 -4.797 1 95.75 39 ASP B O 1
ATOM 1327 N N . ASN B 1 40 ? 7.375 -19.172 -5.383 1 95.88 40 ASN B N 1
ATOM 1328 C CA . ASN B 1 40 ? 6.371 -18.75 -4.414 1 95.88 40 ASN B CA 1
ATOM 1329 C C . ASN B 1 40 ? 5 -19.344 -4.727 1 95.88 40 ASN B C 1
ATOM 1331 O O . ASN B 1 40 ? 4.348 -19.906 -3.848 1 95.88 40 ASN B O 1
ATOM 1335 N N . VAL B 1 41 ? 4.598 -19.297 -5.941 1 96.56 41 VAL B N 1
ATOM 1336 C CA . VAL B 1 41 ? 3.299 -19.812 -6.363 1 96.56 41 VAL B CA 1
ATOM 1337 C C . VAL B 1 41 ? 3.262 -21.328 -6.18 1 96.56 41 VAL B C 1
ATOM 1339 O O . VAL B 1 41 ? 2.305 -21.859 -5.621 1 96.56 41 VAL B O 1
ATOM 1342 N N . ALA B 1 42 ? 4.297 -21.953 -6.594 1 96.31 42 ALA B N 1
ATOM 1343 C CA . ALA B 1 42 ? 4.367 -23.406 -6.484 1 96.31 42 ALA B CA 1
ATOM 1344 C C . ALA B 1 42 ? 4.316 -23.859 -5.023 1 96.31 42 ALA B C 1
ATOM 1346 O O . ALA B 1 42 ? 3.621 -24.812 -4.688 1 96.31 42 ALA B O 1
ATOM 1347 N N . SER B 1 43 ? 5.043 -23.188 -4.16 1 95.44 43 SER B N 1
ATOM 1348 C CA . SER B 1 43 ? 5.094 -23.547 -2.748 1 95.44 43 SER B CA 1
ATOM 1349 C C . SER B 1 43 ? 3.736 -23.359 -2.08 1 95.44 43 SER B C 1
ATOM 1351 O O . SER B 1 43 ? 3.314 -24.203 -1.272 1 95.44 43 SER B O 1
ATOM 1353 N N . LEU B 1 44 ? 3.047 -22.297 -2.379 1 96.62 44 LEU B N 1
ATOM 1354 C CA . LEU B 1 44 ? 1.729 -22.031 -1.81 1 96.62 44 LEU B CA 1
ATOM 1355 C C . LEU B 1 44 ? 0.714 -23.062 -2.295 1 96.62 44 LEU B C 1
ATOM 1357 O O . LEU B 1 44 ? -0.087 -23.578 -1.508 1 96.62 44 LEU B O 1
ATOM 1361 N N . ARG B 1 45 ? 0.797 -23.375 -3.557 1 97.06 45 ARG B N 1
ATOM 1362 C CA . ARG B 1 45 ? -0.108 -24.391 -4.102 1 97.06 45 ARG B CA 1
ATOM 1363 C C . ARG B 1 45 ? 0.18 -25.766 -3.504 1 97.06 45 ARG B C 1
ATOM 1365 O O . ARG B 1 45 ? -0.745 -26.5 -3.158 1 97.06 45 ARG B O 1
ATOM 1372 N N . ALA B 1 46 ? 1.444 -26.062 -3.33 1 96 46 ALA B N 1
ATOM 1373 C CA . ALA B 1 46 ? 1.831 -27.328 -2.701 1 96 46 ALA B CA 1
ATOM 1374 C C . ALA B 1 46 ? 1.326 -27.406 -1.264 1 96 46 ALA B C 1
ATOM 1376 O O . ALA B 1 46 ? 0.986 -28.484 -0.772 1 96 46 ALA B O 1
ATOM 1377 N N . ALA B 1 47 ? 1.223 -26.266 -0.614 1 95.31 47 ALA B N 1
ATOM 1378 C CA . ALA B 1 47 ? 0.763 -26.203 0.771 1 95.31 47 ALA B CA 1
ATOM 1379 C C . ALA B 1 47 ? -0.758 -26.281 0.85 1 95.31 47 ALA B C 1
ATOM 1381 O O . ALA B 1 47 ? -1.323 -26.391 1.939 1 95.31 47 ALA B O 1
ATOM 1382 N N . GLY B 1 48 ? -1.434 -26.062 -0.282 1 96.69 48 GLY B N 1
ATOM 1383 C CA . GLY B 1 48 ? -2.869 -26.297 -0.293 1 96.69 48 GLY B CA 1
ATOM 1384 C C . GLY B 1 48 ? -3.672 -25.047 -0.617 1 96.69 48 GLY B C 1
ATOM 1385 O O . GLY B 1 48 ? -4.902 -25.094 -0.667 1 96.69 48 GLY B O 1
ATOM 1386 N N . TYR B 1 49 ? -3.035 -23.969 -0.867 1 97.62 49 TYR B N 1
ATOM 1387 C CA . TYR B 1 49 ? -3.736 -22.75 -1.255 1 97.62 49 TYR B CA 1
ATOM 1388 C C . TYR B 1 49 ? -4.086 -22.766 -2.738 1 97.62 49 TYR B C 1
ATOM 1390 O O . TYR B 1 49 ? -3.404 -23.422 -3.535 1 97.62 49 TYR B O 1
ATOM 1398 N N . GLN B 1 50 ? -5.141 -22.188 -3.078 1 97.88 50 GLN B N 1
ATOM 1399 C CA . GLN B 1 50 ? -5.391 -21.859 -4.473 1 97.88 50 GLN B CA 1
ATOM 1400 C C . GLN B 1 50 ? -4.828 -20.469 -4.812 1 97.88 50 GLN B C 1
ATOM 1402 O O . GLN B 1 50 ? -5.211 -19.469 -4.203 1 97.88 50 GLN B O 1
ATOM 1407 N N . VAL B 1 51 ? -3.957 -20.484 -5.812 1 97.81 51 VAL B N 1
ATOM 1408 C CA . VAL B 1 51 ? -3.258 -19.234 -6.074 1 97.81 51 VAL B CA 1
ATOM 1409 C C . VAL B 1 51 ? -3.324 -18.906 -7.562 1 97.81 51 VAL B C 1
ATOM 1411 O O . VAL B 1 51 ? -2.926 -19.719 -8.406 1 97.81 51 VAL B O 1
ATOM 1414 N N . ASP B 1 52 ? -3.857 -17.781 -7.871 1 98.62 52 ASP B N 1
ATOM 1415 C CA . ASP B 1 52 ? -3.727 -17.203 -9.203 1 98.62 52 ASP B CA 1
ATOM 1416 C C . ASP B 1 52 ? -2.518 -16.281 -9.281 1 98.62 52 ASP B C 1
ATOM 1418 O O . ASP B 1 52 ? -2.291 -15.469 -8.375 1 98.62 52 ASP B O 1
ATOM 1422 N N . ASN B 1 53 ? -1.769 -16.453 -10.297 1 98.44 53 ASN B N 1
ATOM 1423 C CA . ASN B 1 53 ? -0.574 -15.656 -10.531 1 98.44 53 ASN B CA 1
ATOM 1424 C C . ASN B 1 53 ? -0.803 -14.609 -11.617 1 98.44 53 ASN B C 1
ATOM 1426 O O . ASN B 1 53 ? -0.813 -14.938 -12.805 1 98.44 53 ASN B O 1
ATOM 1430 N N . CYS B 1 54 ? -0.978 -13.367 -11.242 1 98.75 54 CYS B N 1
ATOM 1431 C CA . CYS B 1 54 ? -1.267 -12.266 -12.156 1 98.75 54 CYS B CA 1
ATOM 1432 C C . CYS B 1 54 ? -0.029 -11.406 -12.375 1 98.75 54 CYS B C 1
ATOM 1434 O O . CYS B 1 54 ? 0.272 -10.523 -11.578 1 98.75 54 CYS B O 1
ATOM 1436 N N . LEU B 1 55 ? 0.67 -11.617 -13.438 1 98.81 55 LEU B N 1
ATOM 1437 C CA . LEU B 1 55 ? 1.822 -10.812 -13.828 1 98.81 55 LEU B CA 1
ATOM 1438 C C . LEU B 1 55 ? 1.4 -9.664 -14.742 1 98.81 55 LEU B C 1
ATOM 1440 O O . LEU B 1 55 ? 0.773 -9.891 -15.781 1 98.81 55 LEU B O 1
ATOM 1444 N N . ILE B 1 56 ? 1.759 -8.477 -14.328 1 98.94 56 ILE B N 1
ATOM 1445 C CA . ILE B 1 56 ? 1.188 -7.312 -14.992 1 98.94 56 ILE B CA 1
ATOM 1446 C C . ILE B 1 56 ? 2.305 -6.469 -15.602 1 98.94 56 ILE B C 1
ATOM 1448 O O . ILE B 1 56 ? 3.479 -6.648 -15.266 1 98.94 56 ILE B O 1
ATOM 1452 N N . ASP B 1 57 ? 1.874 -5.527 -16.531 1 98.62 57 ASP B N 1
ATOM 1453 C CA . ASP B 1 57 ? 2.736 -4.48 -17.062 1 98.62 57 ASP B CA 1
ATOM 1454 C C . ASP B 1 57 ? 2.738 -3.254 -16.156 1 98.62 57 ASP B C 1
ATOM 1456 O O . ASP B 1 57 ? 2.09 -3.248 -15.109 1 98.62 57 ASP B O 1
ATOM 1460 N N . PHE B 1 58 ? 3.564 -2.258 -16.562 1 98.31 58 PHE B N 1
ATOM 1461 C CA . PHE B 1 58 ? 3.549 -0.96 -15.891 1 98.31 58 PHE B CA 1
ATOM 1462 C C . PHE B 1 58 ? 2.336 -0.146 -16.328 1 98.31 58 PHE B C 1
ATOM 1464 O O . PHE B 1 58 ? 1.665 -0.49 -17.297 1 98.31 58 PHE B O 1
ATOM 1471 N N . GLY B 1 59 ? 2.053 0.894 -15.578 1 97.88 59 GLY B N 1
ATOM 1472 C CA . GLY B 1 59 ? 1.125 1.94 -15.977 1 97.88 59 GLY B CA 1
ATOM 1473 C C . GLY B 1 59 ? -0.307 1.455 -16.094 1 97.88 59 GLY B C 1
ATOM 1474 O O . GLY B 1 59 ? -0.73 0.563 -15.359 1 97.88 59 GLY B O 1
ATOM 1475 N N . THR B 1 60 ? -1.018 2.018 -16.969 1 98.19 60 THR B N 1
ATOM 1476 C CA . THR B 1 60 ? -2.451 1.795 -17.109 1 98.19 60 THR B CA 1
ATOM 1477 C C . THR B 1 60 ? -2.732 0.367 -17.578 1 98.19 60 THR B C 1
ATOM 1479 O O . THR B 1 60 ? -3.713 -0.246 -17.156 1 98.19 60 THR B O 1
ATOM 1482 N N . ALA B 1 61 ? -1.876 -0.15 -18.422 1 98.62 61 ALA B N 1
ATOM 1483 C CA . ALA B 1 61 ? -2.07 -1.518 -18.891 1 98.62 61 ALA B CA 1
ATOM 1484 C C . ALA B 1 61 ? -2.018 -2.512 -17.734 1 98.62 61 ALA B C 1
ATOM 1486 O O . ALA B 1 61 ? -2.826 -3.439 -17.672 1 98.62 61 ALA B O 1
ATOM 1487 N N . GLY B 1 62 ? -1.037 -2.311 -16.844 1 98.88 62 GLY B N 1
ATOM 1488 C CA . GLY B 1 62 ? -0.946 -3.162 -15.672 1 98.88 62 GLY B CA 1
ATOM 1489 C C . GLY B 1 62 ? -2.139 -3.023 -14.742 1 98.88 62 GLY B C 1
ATOM 1490 O O . GLY B 1 62 ? -2.668 -4.023 -14.25 1 98.88 62 GLY B O 1
ATOM 1491 N N . ALA B 1 63 ? -2.549 -1.806 -14.523 1 98.88 63 ALA B N 1
ATOM 1492 C CA . ALA B 1 63 ? -3.701 -1.552 -13.664 1 98.88 63 ALA B CA 1
ATOM 1493 C C . ALA B 1 63 ? -4.965 -2.193 -14.234 1 98.88 63 ALA B C 1
ATOM 1495 O O . ALA B 1 63 ? -5.75 -2.789 -13.492 1 98.88 63 ALA B O 1
ATOM 1496 N N . ASP B 1 64 ? -5.16 -2.062 -15.523 1 98.81 64 ASP B N 1
ATOM 1497 C CA . ASP B 1 64 ? -6.344 -2.621 -16.172 1 98.81 64 ASP B CA 1
ATOM 1498 C C . ASP B 1 64 ? -6.371 -4.145 -16.047 1 98.81 64 ASP B C 1
ATOM 1500 O O . ASP B 1 64 ? -7.418 -4.73 -15.773 1 98.81 64 ASP B O 1
ATOM 1504 N N . LYS B 1 65 ? -5.27 -4.754 -16.281 1 98.88 65 LYS B N 1
ATOM 1505 C CA . LYS B 1 65 ? -5.203 -6.207 -16.141 1 98.88 65 LYS B CA 1
ATOM 1506 C C . LYS B 1 65 ? -5.512 -6.633 -14.711 1 98.88 65 LYS B C 1
ATOM 1508 O O . LYS B 1 65 ? -6.285 -7.566 -14.484 1 98.88 65 LYS B O 1
ATOM 1513 N N . ALA B 1 66 ? -4.906 -5.98 -13.727 1 98.88 66 ALA B N 1
ATOM 1514 C CA . ALA B 1 66 ? -5.199 -6.293 -12.328 1 98.88 66 ALA B CA 1
ATOM 1515 C C . ALA B 1 66 ? -6.691 -6.152 -12.039 1 98.88 66 ALA B C 1
ATOM 1517 O O . ALA B 1 66 ? -7.285 -7.008 -11.383 1 98.88 66 ALA B O 1
ATOM 1518 N N . ARG B 1 67 ? -7.281 -5.07 -12.523 1 98.81 67 ARG B N 1
ATOM 1519 C CA . ARG B 1 67 ? -8.703 -4.832 -12.305 1 98.81 67 ARG B CA 1
ATOM 1520 C C . ARG B 1 67 ? -9.547 -5.965 -12.891 1 98.81 67 ARG B C 1
ATOM 1522 O O . ARG B 1 67 ? -10.5 -6.422 -12.258 1 98.81 67 ARG B O 1
ATOM 1529 N N . GLU B 1 68 ? -9.188 -6.355 -14.062 1 98.81 68 GLU B N 1
ATOM 1530 C CA . GLU B 1 68 ? -9.922 -7.438 -14.727 1 98.81 68 GLU B CA 1
ATOM 1531 C C . GLU B 1 68 ? -9.891 -8.711 -13.891 1 98.81 68 GLU B C 1
ATOM 1533 O O . GLU B 1 68 ? -10.922 -9.352 -13.688 1 98.81 68 GLU B O 1
ATOM 1538 N N . TRP B 1 69 ? -8.758 -9.086 -13.391 1 98.81 69 TRP B N 1
ATOM 1539 C CA . TRP B 1 69 ? -8.625 -10.289 -12.578 1 98.81 69 TRP B CA 1
ATOM 1540 C C . TRP B 1 69 ? -9.406 -10.156 -11.273 1 98.81 69 TRP B C 1
ATOM 1542 O O . TRP B 1 69 ? -10.125 -11.078 -10.875 1 98.81 69 TRP B O 1
ATOM 1552 N N . LEU B 1 70 ? -9.297 -9.023 -10.641 1 98.88 70 LEU B N 1
ATOM 1553 C CA . LEU B 1 70 ? -9.93 -8.789 -9.352 1 98.88 70 LEU B CA 1
ATOM 1554 C C . LEU B 1 70 ? -11.445 -8.742 -9.484 1 98.88 70 LEU B C 1
ATOM 1556 O O . LEU B 1 70 ? -12.164 -9.102 -8.555 1 98.88 70 LEU B O 1
ATOM 1560 N N . ALA B 1 71 ? -11.914 -8.344 -10.641 1 98.31 71 ALA B N 1
ATOM 1561 C CA . ALA B 1 71 ? -13.352 -8.266 -10.875 1 98.31 71 ALA B CA 1
ATOM 1562 C C . ALA B 1 71 ? -13.922 -9.641 -11.211 1 98.31 71 ALA B C 1
ATOM 1564 O O . ALA B 1 71 ? -15.125 -9.883 -11.047 1 98.31 71 ALA B O 1
ATOM 1565 N N . ALA B 1 72 ? -13.102 -10.555 -11.656 1 98.19 72 ALA B N 1
ATOM 1566 C CA . ALA B 1 72 ? -13.555 -11.82 -12.219 1 98.19 72 ALA B CA 1
ATOM 1567 C C . ALA B 1 72 ? -13.766 -12.867 -11.125 1 98.19 72 ALA B C 1
ATOM 1569 O O . ALA B 1 72 ? -14.547 -13.797 -11.297 1 98.19 72 ALA B O 1
ATOM 1570 N N . LYS B 1 73 ? -13.039 -12.75 -10.016 1 97.75 73 LYS B N 1
ATOM 1571 C CA . LYS B 1 73 ? -13.031 -13.789 -8.984 1 97.75 73 LYS B CA 1
ATOM 1572 C C . LYS B 1 73 ? -12.875 -13.18 -7.594 1 97.75 73 LYS B C 1
ATOM 1574 O O . LYS B 1 73 ? -12.227 -12.148 -7.43 1 97.75 73 LYS B O 1
ATOM 1579 N N . ARG B 1 74 ? -13.469 -13.867 -6.613 1 98.12 74 ARG B N 1
ATOM 1580 C CA . ARG B 1 74 ? -13.273 -13.477 -5.223 1 98.12 74 ARG B CA 1
ATOM 1581 C C . ARG B 1 74 ? -12.023 -14.133 -4.641 1 98.12 74 ARG B C 1
ATOM 1583 O O . ARG B 1 74 ? -11.773 -15.32 -4.879 1 98.12 74 ARG B O 1
ATOM 1590 N N . TYR B 1 75 ? -11.312 -13.398 -3.875 1 98.69 75 TYR B N 1
ATOM 1591 C CA . TYR B 1 75 ? -10.102 -13.891 -3.223 1 98.69 75 TYR B CA 1
ATOM 1592 C C . TYR B 1 75 ? -10.148 -13.633 -1.722 1 98.69 75 TYR B C 1
ATOM 1594 O O . TYR B 1 75 ? -10.617 -12.586 -1.278 1 98.69 75 TYR B O 1
ATOM 1602 N N . ASP B 1 76 ? -9.609 -14.586 -0.986 1 98.5 76 ASP B N 1
ATOM 1603 C CA . ASP B 1 76 ? -9.406 -14.375 0.444 1 98.5 76 ASP B CA 1
ATOM 1604 C C . ASP B 1 76 ? -8.211 -13.461 0.702 1 98.5 76 ASP B C 1
ATOM 1606 O O . ASP B 1 76 ? -8.195 -12.711 1.676 1 98.5 76 ASP B O 1
ATOM 1610 N N . ALA B 1 77 ? -7.207 -13.586 -0.138 1 98.5 77 ALA B N 1
ATOM 1611 C CA . ALA B 1 77 ? -5.984 -12.805 0.015 1 98.5 77 ALA B CA 1
ATOM 1612 C C . ALA B 1 77 ? -5.574 -12.164 -1.308 1 98.5 77 ALA B C 1
ATOM 1614 O O . ALA B 1 77 ? -5.617 -12.805 -2.357 1 98.5 77 ALA B O 1
ATOM 1615 N N . VAL B 1 78 ? -5.25 -10.891 -1.27 1 98.88 78 VAL B N 1
ATOM 1616 C CA . VAL B 1 78 ? -4.652 -10.156 -2.385 1 98.88 78 VAL B CA 1
ATOM 1617 C C . VAL B 1 78 ? -3.203 -9.812 -2.061 1 98.88 78 VAL B C 1
ATOM 1619 O O . VAL B 1 78 ? -2.939 -8.93 -1.241 1 98.88 78 VAL B O 1
ATOM 1622 N N . PHE B 1 79 ? -2.322 -10.57 -2.689 1 98.38 79 PHE B N 1
ATOM 1623 C CA . PHE B 1 79 ? -0.883 -10.398 -2.533 1 98.38 79 PHE B CA 1
ATOM 1624 C C . PHE B 1 79 ? -0.326 -9.477 -3.613 1 98.38 79 PHE B C 1
ATOM 1626 O O . PHE B 1 79 ? -0.493 -9.742 -4.805 1 98.38 79 PHE B O 1
ATOM 1633 N N . ILE B 1 80 ? 0.275 -8.336 -3.26 1 98.56 80 ILE B N 1
ATOM 1634 C CA . ILE B 1 80 ? 0.9 -7.414 -4.199 1 98.56 80 ILE B CA 1
ATOM 1635 C C . ILE B 1 80 ? 2.406 -7.363 -3.949 1 98.56 80 ILE B C 1
ATOM 1637 O O . ILE B 1 80 ? 2.846 -7.062 -2.838 1 98.56 80 ILE B O 1
ATOM 1641 N N . GLY B 1 81 ? 3.186 -7.582 -4.875 1 97.06 81 GLY B N 1
ATOM 1642 C CA . GLY B 1 81 ? 4.625 -7.758 -4.781 1 97.06 81 GLY B CA 1
ATOM 1643 C C . GLY B 1 81 ? 5.371 -6.469 -4.504 1 97.06 81 GLY B C 1
ATOM 1644 O O . GLY B 1 81 ? 4.902 -5.383 -4.859 1 97.06 81 GLY B O 1
ATOM 1645 N N . ALA B 1 82 ? 6.582 -6.645 -3.988 1 96.94 82 ALA B N 1
ATOM 1646 C CA . ALA B 1 82 ? 7.434 -5.527 -3.602 1 96.94 82 ALA B CA 1
ATOM 1647 C C . ALA B 1 82 ? 7.824 -4.688 -4.816 1 96.94 82 ALA B C 1
ATOM 1649 O O . ALA B 1 82 ? 7.992 -3.473 -4.711 1 96.94 82 ALA B O 1
ATOM 1650 N N . GLY B 1 83 ? 7.945 -5.293 -5.949 1 95.75 83 GLY B N 1
ATOM 1651 C CA . GLY B 1 83 ? 8.32 -4.574 -7.156 1 95.75 83 GLY B CA 1
ATOM 1652 C C . GLY B 1 83 ? 7.266 -3.588 -7.617 1 95.75 83 GLY B C 1
ATOM 1653 O O . GLY B 1 83 ? 7.578 -2.607 -8.297 1 95.75 83 GLY B O 1
ATOM 1654 N N . VAL B 1 84 ? 6.051 -3.869 -7.281 1 97.94 84 VAL B N 1
ATOM 1655 C CA . VAL B 1 84 ? 4.961 -2.934 -7.547 1 97.94 84 VAL B CA 1
ATOM 1656 C C . VAL B 1 84 ? 4.902 -1.885 -6.438 1 97.94 84 VAL B C 1
ATOM 1658 O O . VAL B 1 84 ? 4.828 -0.686 -6.715 1 97.94 84 VAL B O 1
ATOM 1661 N N . ARG B 1 85 ? 5.051 -2.25 -5.234 1 98.38 85 ARG B N 1
ATOM 1662 C CA . ARG B 1 85 ? 4.777 -1.417 -4.066 1 98.38 85 ARG B CA 1
ATOM 1663 C C . ARG B 1 85 ? 5.965 -0.517 -3.744 1 98.38 85 ARG B C 1
ATOM 1665 O O . ARG B 1 85 ? 5.793 0.68 -3.5 1 98.38 85 ARG B O 1
ATOM 1672 N N . LEU B 1 86 ? 7.207 -0.986 -3.785 1 97.19 86 LEU B N 1
ATOM 1673 C CA . LEU B 1 86 ? 8.344 -0.304 -3.182 1 97.19 86 LEU B CA 1
ATOM 1674 C C . LEU B 1 86 ? 9.07 0.562 -4.207 1 97.19 86 LEU B C 1
ATOM 1676 O O . LEU B 1 86 ? 10.062 1.212 -3.887 1 97.19 86 LEU B O 1
ATOM 1680 N N . VAL B 1 87 ? 8.641 0.546 -5.43 1 96.19 87 VAL B N 1
ATOM 1681 C CA . VAL B 1 87 ? 9.219 1.386 -6.473 1 96.19 87 VAL B CA 1
ATOM 1682 C C . VAL B 1 87 ? 8.406 2.67 -6.613 1 96.19 87 VAL B C 1
ATOM 1684 O O . VAL B 1 87 ? 7.254 2.639 -7.055 1 96.19 87 VAL B O 1
ATOM 1687 N N . ALA B 1 88 ? 9.016 3.818 -6.328 1 95.44 88 ALA B N 1
ATOM 1688 C CA . ALA B 1 88 ? 8.305 5.094 -6.273 1 95.44 88 ALA B CA 1
ATOM 1689 C C . ALA B 1 88 ? 7.629 5.402 -7.605 1 95.44 88 ALA B C 1
ATOM 1691 O O . ALA B 1 88 ? 6.516 5.93 -7.633 1 95.44 88 ALA B O 1
ATOM 1692 N N . GLY B 1 89 ? 8.305 5.062 -8.695 1 95.44 89 GLY B N 1
ATOM 1693 C CA . GLY B 1 89 ? 7.754 5.309 -10.016 1 95.44 89 GLY B CA 1
ATOM 1694 C C . GLY B 1 89 ? 6.461 4.555 -10.273 1 95.44 89 GLY B C 1
ATOM 1695 O O . GLY B 1 89 ? 5.727 4.875 -11.211 1 95.44 89 GLY B O 1
ATOM 1696 N N . ASN B 1 90 ? 6.121 3.568 -9.391 1 97.81 90 ASN B N 1
ATOM 1697 C CA . ASN B 1 90 ? 4.93 2.742 -9.555 1 97.81 90 ASN B CA 1
ATOM 1698 C C . ASN B 1 90 ? 3.807 3.182 -8.625 1 97.81 90 ASN B C 1
ATOM 1700 O O . ASN B 1 90 ? 2.793 2.49 -8.5 1 97.81 90 ASN B O 1
ATOM 1704 N N . THR B 1 91 ? 3.893 4.371 -8.008 1 97.62 91 THR B N 1
ATOM 1705 C CA . THR B 1 91 ? 2.934 4.797 -6.996 1 97.62 91 THR B CA 1
ATOM 1706 C C . THR B 1 91 ? 1.516 4.789 -7.555 1 97.62 91 THR B C 1
ATOM 1708 O O . THR B 1 91 ? 0.6 4.246 -6.934 1 97.62 91 THR B O 1
ATOM 1711 N N . LEU B 1 92 ? 1.321 5.336 -8.742 1 98.25 92 LEU B N 1
ATOM 1712 C CA . LEU B 1 92 ? -0.035 5.418 -9.273 1 98.25 92 LEU B CA 1
ATOM 1713 C C . LEU B 1 92 ? -0.54 4.043 -9.695 1 98.25 92 LEU B C 1
ATOM 1715 O O . LEU B 1 92 ? -1.731 3.75 -9.578 1 98.25 92 LEU B O 1
ATOM 1719 N N . LEU B 1 93 ? 0.298 3.184 -10.195 1 98.81 93 LEU B N 1
ATOM 1720 C CA . LEU B 1 93 ? -0.065 1.798 -10.477 1 98.81 93 LEU B CA 1
ATOM 1721 C C . LEU B 1 93 ? -0.494 1.081 -9.203 1 98.81 93 LEU B C 1
ATOM 1723 O O . LEU B 1 93 ? -1.564 0.47 -9.156 1 98.81 93 LEU B O 1
ATOM 1727 N N . PHE B 1 94 ? 0.349 1.144 -8.141 1 98.88 94 PHE B N 1
ATOM 1728 C CA . PHE B 1 94 ? 0.058 0.518 -6.855 1 98.88 94 PHE B CA 1
ATOM 1729 C C . PHE B 1 94 ? -1.265 1.026 -6.293 1 98.88 94 PHE B C 1
ATOM 1731 O O . PHE B 1 94 ? -2.104 0.236 -5.859 1 98.88 94 PHE B O 1
ATOM 1738 N N . GLU B 1 95 ? -1.445 2.346 -6.383 1 98.94 95 GLU B N 1
ATOM 1739 C CA . GLU B 1 95 ? -2.674 2.963 -5.895 1 98.94 95 GLU B CA 1
ATOM 1740 C C . GLU B 1 95 ? -3.896 2.422 -6.633 1 98.94 95 GLU B C 1
ATOM 1742 O O . GLU B 1 95 ? -4.914 2.105 -6.016 1 98.94 95 GLU B O 1
ATOM 1747 N N . SER B 1 96 ? -3.811 2.32 -7.895 1 98.81 96 SER B N 1
ATOM 1748 C CA . SER B 1 96 ? -4.914 1.799 -8.695 1 98.81 96 SER B CA 1
ATOM 1749 C C . SER B 1 96 ? -5.258 0.368 -8.297 1 98.81 96 SER B C 1
ATOM 1751 O O . SER B 1 96 ? -6.434 0.024 -8.164 1 98.81 96 SER B O 1
ATOM 1753 N N . ILE B 1 97 ? -4.258 -0.451 -8.078 1 98.94 97 ILE B N 1
ATOM 1754 C CA . ILE B 1 97 ? -4.473 -1.854 -7.742 1 98.94 97 ILE B CA 1
ATOM 1755 C C . ILE B 1 97 ? -5.102 -1.967 -6.355 1 98.94 97 ILE B C 1
ATOM 1757 O O . ILE B 1 97 ? -6.066 -2.711 -6.164 1 98.94 97 ILE B O 1
ATOM 1761 N N . VAL B 1 98 ? -4.605 -1.236 -5.371 1 98.94 98 VAL B N 1
ATOM 1762 C CA . VAL B 1 98 ? -5.137 -1.279 -4.016 1 98.94 98 VAL B CA 1
ATOM 1763 C C . VAL B 1 98 ? -6.602 -0.855 -4.02 1 98.94 98 VAL B C 1
ATOM 1765 O O . VAL B 1 98 ? -7.449 -1.519 -3.414 1 98.94 98 VAL B O 1
ATOM 1768 N N . ASN B 1 99 ? -6.906 0.232 -4.75 1 98.88 99 ASN B N 1
ATOM 1769 C CA . ASN B 1 99 ? -8.289 0.695 -4.777 1 98.88 99 ASN B CA 1
ATOM 1770 C C . ASN B 1 99 ? -9.195 -0.287 -5.512 1 98.88 99 ASN B C 1
ATOM 1772 O O . ASN B 1 99 ? -10.352 -0.479 -5.129 1 98.88 99 ASN B O 1
ATOM 1776 N N . ALA B 1 100 ? -8.719 -0.923 -6.586 1 98.88 100 ALA B N 1
ATOM 1777 C CA . ALA B 1 100 ? -9.5 -1.949 -7.27 1 98.88 100 ALA B CA 1
ATOM 1778 C C . ALA B 1 100 ? -9.82 -3.111 -6.332 1 98.88 100 ALA B C 1
ATOM 1780 O O . ALA B 1 100 ? -10.961 -3.562 -6.258 1 98.88 100 ALA B O 1
ATOM 1781 N N . ALA B 1 101 ? -8.805 -3.58 -5.629 1 98.94 101 ALA B N 1
ATOM 1782 C CA . ALA B 1 101 ? -9.016 -4.676 -4.684 1 98.94 101 ALA B CA 1
ATOM 1783 C C . ALA B 1 101 ? -9.945 -4.254 -3.553 1 98.94 101 ALA B C 1
ATOM 1785 O O . ALA B 1 101 ? -10.852 -5 -3.172 1 98.94 101 ALA B O 1
ATOM 1786 N N . HIS B 1 102 ? -9.719 -3.062 -3.031 1 98.88 102 HIS B N 1
ATOM 1787 C CA . HIS B 1 102 ? -10.531 -2.514 -1.952 1 98.88 102 HIS B CA 1
ATOM 1788 C C . HIS B 1 102 ? -12.016 -2.537 -2.312 1 98.88 102 HIS B C 1
ATOM 1790 O O . HIS B 1 102 ? -12.859 -2.869 -1.475 1 98.88 102 HIS B O 1
ATOM 1796 N N . THR B 1 103 ? -12.32 -2.213 -3.547 1 98.25 103 THR B N 1
ATOM 1797 C CA . THR B 1 103 ? -13.703 -2.098 -3.992 1 98.25 103 THR B CA 1
ATOM 1798 C C . THR B 1 103 ? -14.266 -3.467 -4.359 1 98.25 103 THR B C 1
ATOM 1800 O O . THR B 1 103 ? -15.406 -3.791 -4.004 1 98.25 103 THR B O 1
ATOM 1803 N N . THR B 1 104 ? -13.492 -4.293 -4.996 1 98.69 104 THR B N 1
ATOM 1804 C CA . THR B 1 104 ? -14.039 -5.512 -5.59 1 98.69 104 THR B CA 1
ATOM 1805 C C . THR B 1 104 ? -13.883 -6.691 -4.633 1 98.69 104 THR B C 1
ATOM 1807 O O . THR B 1 104 ? -14.539 -7.723 -4.805 1 98.69 104 THR B O 1
ATOM 1810 N N . GLN B 1 105 ? -12.977 -6.562 -3.67 1 98.75 105 GLN B N 1
ATOM 1811 C CA . GLN B 1 105 ? -12.688 -7.637 -2.727 1 98.75 105 GLN B CA 1
ATOM 1812 C C . GLN B 1 105 ? -12.891 -7.176 -1.286 1 98.75 105 GLN B C 1
ATOM 1814 O O . GLN B 1 105 ? -11.945 -7.148 -0.499 1 98.75 105 GLN B O 1
ATOM 1819 N N . PRO B 1 106 ? -14.078 -6.887 -0.856 1 98.19 106 PRO B N 1
ATOM 1820 C CA . PRO B 1 106 ? -14.297 -6.207 0.423 1 98.19 106 PRO B CA 1
ATOM 1821 C C . PRO B 1 106 ? -13.883 -7.059 1.621 1 98.19 106 PRO B C 1
ATOM 1823 O O . PRO B 1 106 ? -13.57 -6.523 2.686 1 98.19 106 PRO B O 1
ATOM 1826 N N . ASP B 1 107 ? -13.805 -8.367 1.476 1 98.06 107 ASP B N 1
ATOM 1827 C CA . ASP B 1 107 ? -13.539 -9.219 2.631 1 98.06 107 ASP B CA 1
ATOM 1828 C C . ASP B 1 107 ? -12.117 -9.758 2.602 1 98.06 107 ASP B C 1
ATOM 1830 O O . ASP B 1 107 ? -11.719 -10.539 3.473 1 98.06 107 ASP B O 1
ATOM 1834 N N . CYS B 1 108 ? -11.328 -9.383 1.604 1 98.75 108 CYS B N 1
ATOM 1835 C CA . CYS B 1 108 ? -9.992 -9.961 1.469 1 98.75 108 CYS B CA 1
ATOM 1836 C C . CYS B 1 108 ? -9.039 -9.383 2.51 1 98.75 108 CYS B C 1
ATOM 1838 O O . CYS B 1 108 ? -9.367 -8.398 3.182 1 98.75 108 CYS B O 1
ATOM 1840 N N . ARG B 1 109 ? -7.898 -10.055 2.664 1 98.69 109 ARG B N 1
ATOM 1841 C CA . ARG B 1 109 ? -6.734 -9.477 3.324 1 98.69 109 ARG B CA 1
ATOM 1842 C C . ARG B 1 109 ? -5.676 -9.062 2.305 1 98.69 109 ARG B C 1
ATOM 1844 O O . ARG B 1 109 ? -5.391 -9.805 1.362 1 98.69 109 ARG B O 1
ATOM 1851 N N . PHE B 1 110 ? -5.18 -7.875 2.496 1 98.88 110 PHE B N 1
ATOM 1852 C CA . PHE B 1 110 ? -4.016 -7.449 1.73 1 98.88 110 PHE B CA 1
ATOM 1853 C C . PHE B 1 110 ? -2.738 -8.039 2.314 1 98.88 110 PHE B C 1
ATOM 1855 O O . PHE B 1 110 ? -2.543 -8.023 3.531 1 98.88 110 PHE B O 1
ATOM 1862 N N . VAL B 1 111 ? -1.881 -8.562 1.462 1 98.69 111 VAL B N 1
ATOM 1863 C CA . VAL B 1 111 ? -0.611 -9.172 1.85 1 98.69 111 VAL B CA 1
ATOM 1864 C C . VAL B 1 111 ? 0.525 -8.547 1.039 1 98.69 111 VAL B C 1
ATOM 1866 O O . VAL B 1 111 ? 0.44 -8.453 -0.188 1 98.69 111 VAL B O 1
ATOM 1869 N N . PHE B 1 112 ? 1.604 -8.125 1.709 1 98.31 112 PHE B N 1
ATOM 1870 C CA . PHE B 1 112 ? 2.762 -7.527 1.058 1 98.31 112 PHE B CA 1
ATOM 1871 C C . PHE B 1 112 ? 4.047 -8.234 1.472 1 98.31 112 PHE B C 1
ATOM 1873 O O . PHE B 1 112 ? 4.164 -8.711 2.604 1 98.31 112 PHE B O 1
ATOM 1880 N N . ASN B 1 113 ? 4.945 -8.312 0.598 1 96.44 113 ASN B N 1
ATOM 1881 C CA . ASN B 1 113 ? 6.281 -8.805 0.918 1 96.44 113 ASN B CA 1
ATOM 1882 C C . ASN B 1 113 ? 7.309 -7.676 0.925 1 96.44 113 ASN B C 1
ATOM 1884 O O . ASN B 1 113 ? 7.055 -6.594 0.393 1 96.44 113 ASN B O 1
ATOM 1888 N N . ARG B 1 114 ? 8.477 -7.977 1.537 1 92.44 114 ARG B N 1
ATOM 1889 C CA . ARG B 1 114 ? 9.539 -6.98 1.671 1 92.44 114 ARG B CA 1
ATOM 1890 C C . ARG B 1 114 ? 10.5 -7.047 0.49 1 92.44 114 ARG B C 1
ATOM 1892 O O . ARG B 1 114 ? 11.18 -6.062 0.181 1 92.44 114 ARG B O 1
ATOM 1899 N N . ALA B 1 115 ? 10.578 -8.219 -0.073 1 89.56 115 ALA B N 1
ATOM 1900 C CA . ALA B 1 115 ? 11.547 -8.43 -1.145 1 89.56 115 ALA B CA 1
ATOM 1901 C C . ALA B 1 115 ? 11.031 -9.469 -2.146 1 89.56 115 ALA B C 1
ATOM 1903 O O . ALA B 1 115 ? 10.062 -10.18 -1.873 1 89.56 115 ALA B O 1
ATOM 1904 N N . ALA B 1 116 ? 11.68 -9.391 -3.285 1 83.5 116 ALA B N 1
ATOM 1905 C CA . ALA B 1 116 ? 11.32 -10.336 -4.34 1 83.5 116 ALA B CA 1
ATOM 1906 C C . ALA B 1 116 ? 11.891 -11.719 -4.051 1 83.5 116 ALA B C 1
ATOM 1908 O O . ALA B 1 116 ? 12.719 -12.234 -4.809 1 83.5 116 ALA B O 1
ATOM 1909 N N . VAL B 1 117 ? 11.625 -12.234 -2.949 1 87.25 117 VAL B N 1
ATOM 1910 C CA . VAL B 1 117 ? 12.047 -13.57 -2.555 1 87.25 117 VAL B CA 1
ATOM 1911 C C . VAL B 1 117 ? 10.836 -14.406 -2.15 1 87.25 117 VAL B C 1
ATOM 1913 O O . VAL B 1 117 ? 9.914 -13.891 -1.508 1 87.25 117 VAL B O 1
ATOM 1916 N N . ALA B 1 118 ? 10.914 -15.602 -2.549 1 82.19 118 ALA B N 1
ATOM 1917 C CA . ALA B 1 118 ? 9.812 -16.5 -2.24 1 82.19 118 ALA B CA 1
ATOM 1918 C C . ALA B 1 118 ? 9.656 -16.688 -0.732 1 82.19 118 ALA B C 1
ATOM 1920 O O . ALA B 1 118 ? 10.633 -16.969 -0.03 1 82.19 118 ALA B O 1
ATOM 1921 N N . THR B 1 119 ? 8.578 -16.406 -0.208 1 80.75 119 THR B N 1
ATOM 1922 C CA . THR B 1 119 ? 8.273 -16.719 1.183 1 80.75 119 THR B CA 1
ATOM 1923 C C . THR B 1 119 ? 6.785 -17.031 1.349 1 80.75 119 THR B C 1
ATOM 1925 O O . THR B 1 119 ? 5.957 -16.109 1.361 1 80.75 119 THR B O 1
ATOM 1928 N N . PRO B 1 120 ? 6.512 -18.375 1.528 1 80.81 120 PRO B N 1
ATOM 1929 C CA . PRO B 1 120 ? 5.098 -18.719 1.693 1 80.81 120 PRO B CA 1
ATOM 1930 C C . PRO B 1 120 ? 4.492 -18.141 2.973 1 80.81 120 PRO B C 1
ATOM 1932 O O . PRO B 1 120 ? 3.27 -18.125 3.131 1 80.81 120 PRO B O 1
ATOM 1935 N N . ASP B 1 121 ? 5.34 -17.641 3.734 1 90.94 121 ASP B N 1
ATOM 1936 C CA . ASP B 1 121 ? 4.887 -17.188 5.047 1 90.94 121 ASP B CA 1
ATOM 1937 C C . ASP B 1 121 ? 4.059 -15.914 4.938 1 90.94 121 ASP B C 1
ATOM 1939 O O . ASP B 1 121 ? 3.301 -15.578 5.852 1 90.94 121 ASP B O 1
ATOM 1943 N N . ASP B 1 122 ? 4.129 -15.273 3.836 1 95 122 ASP B N 1
ATOM 1944 C CA . ASP B 1 122 ? 3.404 -14.016 3.717 1 95 122 ASP B CA 1
ATOM 1945 C C . ASP B 1 122 ? 1.896 -14.234 3.793 1 95 122 ASP B C 1
ATOM 1947 O O . ASP B 1 122 ? 1.206 -13.586 4.582 1 95 122 ASP B O 1
ATOM 1951 N N . ILE B 1 123 ? 1.382 -15.195 3.055 1 96.25 123 ILE B N 1
ATOM 1952 C CA . ILE B 1 123 ? -0.05 -15.477 3.08 1 96.25 123 ILE B CA 1
ATOM 1953 C C . ILE B 1 123 ? -0.423 -16.141 4.406 1 96.25 123 ILE B C 1
ATOM 1955 O O . ILE B 1 123 ? -1.498 -15.875 4.953 1 96.25 123 ILE B O 1
ATOM 1959 N N . ARG B 1 124 ? 0.51 -16.844 4.98 1 95.56 124 ARG B N 1
ATOM 1960 C CA . ARG B 1 124 ? 0.26 -17.578 6.215 1 95.56 124 ARG B CA 1
ATOM 1961 C C . ARG B 1 124 ? 0.099 -16.625 7.395 1 95.56 124 ARG B C 1
ATOM 1963 O O . ARG B 1 124 ? -0.442 -17 8.4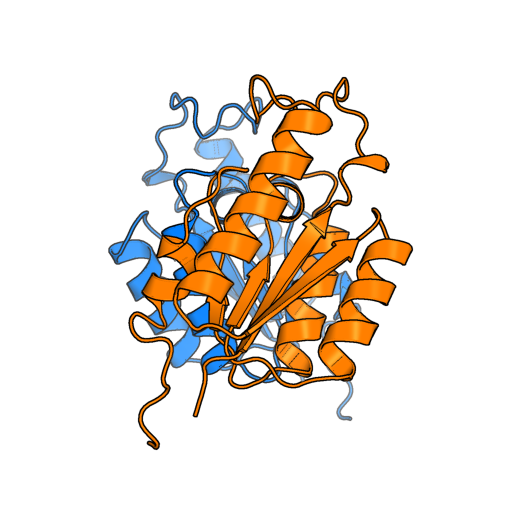38 1 95.56 124 ARG B O 1
ATOM 1970 N N . ARG B 1 125 ? 0.526 -15.422 7.246 1 95.69 125 ARG B N 1
ATOM 1971 C CA . ARG B 1 125 ? 0.332 -14.43 8.305 1 95.69 125 ARG B CA 1
ATOM 1972 C C . ARG B 1 125 ? -1.146 -14.289 8.648 1 95.69 125 ARG B C 1
ATOM 1974 O O . ARG B 1 125 ? -1.494 -14.031 9.805 1 95.69 125 ARG B O 1
ATOM 1981 N N . TRP B 1 126 ? -1.954 -14.445 7.602 1 96.81 126 TRP B N 1
ATOM 1982 C CA . TRP B 1 126 ? -3.389 -14.258 7.797 1 96.81 126 TRP B CA 1
ATOM 1983 C C . TRP B 1 126 ? -4.137 -15.578 7.676 1 96.81 126 TRP B C 1
ATOM 1985 O O . TRP B 1 126 ? -5.215 -15.742 8.242 1 96.81 126 TRP B O 1
ATOM 1995 N N . TYR B 1 127 ? -3.496 -16.422 6.941 1 96.81 127 TYR B N 1
ATOM 1996 C CA . TYR B 1 127 ? -4.102 -17.734 6.695 1 96.81 127 TYR B CA 1
ATOM 1997 C C . TYR B 1 127 ? -3.09 -18.859 6.918 1 96.81 127 TYR B C 1
ATOM 1999 O O . TYR B 1 127 ? -2.619 -19.469 5.957 1 96.81 127 TYR B O 1
ATOM 2007 N N . PRO B 1 128 ? -2.832 -19.188 8.141 1 95.25 128 PRO B N 1
ATOM 2008 C CA . PRO B 1 128 ? -1.832 -20.219 8.445 1 95.25 128 PRO B CA 1
ATOM 2009 C C . PRO B 1 128 ? -2.229 -21.609 7.926 1 95.25 128 PRO B C 1
ATOM 2011 O O . PRO B 1 128 ? -1.36 -22.422 7.613 1 95.25 128 PRO B O 1
ATOM 2014 N N . ASP B 1 129 ? -3.547 -21.828 7.859 1 93.94 129 ASP B N 1
ATOM 2015 C CA . ASP B 1 129 ? -4.086 -23.062 7.32 1 93.94 129 ASP B CA 1
ATOM 2016 C C . ASP B 1 129 ? -4.789 -22.828 5.988 1 93.94 129 ASP B C 1
ATOM 2018 O O . ASP B 1 129 ? -5.625 -21.938 5.871 1 93.94 129 ASP B O 1
ATOM 2022 N N . PRO B 1 130 ? -4.422 -23.594 4.965 1 94.12 130 PRO B N 1
ATOM 2023 C CA . PRO B 1 130 ? -5.02 -23.391 3.643 1 94.12 130 PRO B CA 1
ATOM 2024 C C . PRO B 1 130 ? -6.5 -23.766 3.604 1 94.12 130 PRO B C 1
ATOM 2026 O O . PRO B 1 130 ? -7.207 -23.391 2.658 1 94.12 130 PRO B O 1
ATOM 2029 N N . GLU B 1 131 ? -6.953 -24.641 4.527 1 88.19 131 GLU B N 1
ATOM 2030 C CA . GLU B 1 131 ? -8.375 -24.969 4.605 1 88.19 131 GLU B CA 1
ATOM 2031 C C . GLU B 1 131 ? -9.102 -24.047 5.574 1 88.19 131 GLU B C 1
ATOM 2033 O O . GLU B 1 131 ? -8.625 -23.797 6.688 1 88.19 131 GLU B O 1
ATOM 2038 N N . ALA B 1 132 ? -9.867 -22.922 4.961 1 67.5 132 ALA B N 1
ATOM 2039 C CA . ALA B 1 132 ? -10.648 -22.016 5.785 1 67.5 132 ALA B CA 1
ATOM 2040 C C . ALA B 1 132 ? -11.68 -22.781 6.621 1 67.5 132 ALA B C 1
ATOM 2042 O O . ALA B 1 132 ? -12.266 -23.75 6.152 1 67.5 132 ALA B O 1
ATOM 2043 N N . VAL B 1 133 ? -11.586 -22.734 7.957 1 54.97 133 VAL B N 1
ATOM 2044 C CA . VAL B 1 133 ? -12.648 -23.297 8.781 1 54.97 133 VAL B CA 1
ATOM 2045 C C . VAL B 1 133 ? -13.953 -22.547 8.516 1 54.97 133 VAL B C 1
ATOM 2047 O O . VAL B 1 133 ? -13.961 -21.328 8.375 1 54.97 133 VAL B O 1
ATOM 2050 N N . SER B 1 134 ? -14.961 -23.156 7.883 1 47.09 134 SER B N 1
ATOM 2051 C CA . SER B 1 134 ? -16.281 -22.531 7.812 1 47.09 134 SER B CA 1
ATOM 2052 C C . SER B 1 134 ? -16.562 -21.672 9.031 1 47.09 134 SER B C 1
ATOM 2054 O O . SER B 1 134 ? -16.391 -22.109 10.172 1 47.09 134 SER B O 1
ATOM 2056 N N . ARG B 1 135 ? -16.312 -20.312 8.906 1 34.47 135 ARG B N 1
ATOM 2057 C CA . ARG B 1 135 ? -16.844 -19.594 10.055 1 34.47 135 ARG B CA 1
ATOM 2058 C C . ARG B 1 135 ? -18.344 -19.844 10.219 1 34.47 135 ARG B C 1
ATOM 2060 O O . ARG B 1 135 ? -19.078 -19.891 9.234 1 34.47 135 ARG B O 1
#

Radius of gyration: 18.32 Å; Cα contacts (8 Å, |Δi|>4): 468; chains: 2; bounding box: 46×53×37 Å

Secondary structure (DSSP, 8-state):
-B-EEEEEEE-GGG--TTSGGGTTSTT--HHHHHHHHHHHHHHHHHHT-EEEEEEE-SHHHHHHHHHHHHHHS--SEEEE-HHHHS-GGGHHHHHHHHHHHHHH-TTPEEEE-SSSS--THHHHTT-SSSB----/-B-EEEEEEE-GGG--TTSGGGTTSTT--HHHHHHHHHHHHHHHHHHT-EEEEEEE-SHHHHHHHHHHHHHHS--SEEEE-HHHHS-GGGHHHHHHHHHHHHHH-TTPEEEE-SSSS--THHHHTT-SSSB----

Foldseek 3Di:
DFAEEEEEEAQLVQDPCPDPLNVVAPPDHSVVLVCQLVVQCVVLVVLGHHYHYHHAHADPRRLVSLLVVLQPDEGQEYEYECSQVVRPVNVVVNVSNVVSCVVSHVNHYYWYDDHSGRDNCRVCVPPVHRDPDPD/DFAEEEEEEAQLVQDPCPDPLNVVAPPDHSVVLVCQLVVQCVVLVVLGHHYHYHHAHADPRRLVSLLVVLQPDEGQEYEYECSQVVRPVNVVVNVSNVVSCVVSHVNHYYWYDDHSGRDNVRVCVPPVHRDPDPD

Solvent-accessible surface area (backbone atoms only — not comparable to full-atom values): 14465 Å² total; per-residue (Å²): 82,67,37,29,31,36,40,38,33,64,34,51,86,77,60,64,74,86,38,77,72,49,58,86,46,78,87,64,41,53,68,54,44,46,49,24,53,51,49,29,54,50,52,34,42,74,66,46,29,44,71,44,82,46,65,29,58,71,55,67,65,13,31,50,53,50,41,51,56,44,69,73,49,86,40,51,29,47,31,45,32,24,78,37,57,50,19,55,93,30,41,68,35,39,40,47,43,53,44,42,41,47,68,58,32,66,81,36,42,65,35,65,49,66,48,84,57,59,55,66,59,52,60,32,74,82,42,76,54,29,61,40,72,79,125,81,66,36,30,32,36,38,38,33,64,34,51,85,76,59,64,72,85,38,76,72,49,56,86,46,77,89,64,40,53,69,55,45,46,48,23,52,50,49,28,53,50,52,36,41,72,65,48,30,43,71,46,81,46,65,30,58,72,54,68,65,14,32,50,52,51,41,52,54,42,68,73,51,84,40,52,28,45,32,44,32,25,78,35,57,49,20,54,93,30,40,68,35,40,38,48,43,53,46,43,39,48,68,58,33,67,83,36,41,65,37,66,50,66,49,84,57,58,55,64,59,52,61,31,74,81,41,76,53,29,61,39,70,81,126

Nearest PDB structures (foldseek):
  1t13-assembly1_A  TM=5.609E-01  e=1.464E-02  Brucella abortus
  4c6t-assembly1_A  TM=5.443E-01  e=1.281E-02  Arabidopsis thaliana
  4tlb-assembly1_F  TM=3.362E-01  e=3.363E-01  Synechococcus elongatus PCC 7942 = FACHB-805
  2vyf-assembly1_B  TM=3.632E-01  e=9.775E-01  Geobacillus kaustophilus HTA426
  7r3x-assembly1_A  TM=4.086E-01  e=4.844E+00  Saccharomyces cerevisiae